Protein AF-A0A521GXK4-F1 (afdb_monomer)

Radius of gyration: 16.08 Å; Cα contacts (8 Å, |Δi|>4): 249; chains: 1; bounding box: 38×30×44 Å

Secondary structure (DSSP, 8-state):
-------HHHHHHIIIIIHHHHTTS-HHHHHHHHHHHHHHHHHHTTS--HHHHH--EEPPPPTTS-GGGGEE-HHHHHHHHHHHHHHHHHHHHHHHTT-PPSS---SSTTS--S-S-HHHHHHHHHHHHHHGGGSS-HHHHHT-----EEETTTEEE-HHHHHHHHHHHHHHHHHHHHHHHTT--

Nearest PDB structures (foldseek):
  2nsg-assembly1_A  TM=7.223E-01  e=5.973E-02  Corynebacterium glutamicum
  7wkh-assembly1_A  TM=2.775E-01  e=4.598E+00  Ctenopharyngodon idella
  2q98-assembly1_A  TM=2.205E-01  e=2.854E+00  Homo sapiens

Sequence (185 aa):
MSSSTIPTVEKWIIRWVIAPKLRRFSAAKARDIFIEEGKKILRLSADLPESALRQRVQIKRIPGLDPVSTNWSVSMTIEHLIIVANAIMPVIESLRQNKKPAGAASMAAVKPQDRYTGAQARQSFEQLVTSWPNRFDLQALDQAPGITFDHPWFGPLNAAGWYKMLATHQRLHRQQIEKIIAGLD

Foldseek 3Di:
DDQFDADPVLLVCLQPPVLVVLLVDFLVVLLVLLLVLLVLLLVLLVPDDLCQQAQFFQFDDDRVDTPVLNGGGSLQLLQLLLLLLVVLVVCLVCLLVVHHDPDADDPVSSGGDPPDGSVRSSVSSVCCSVPVSPPDDRVSSSVGDDAFGQDPRNGTDGSSSSSSVSSVSSNSSSVSNVRSSVRDD

Solvent-accessible surface area (backbone atoms only — not comparable to full-atom values): 10184 Å² total; per-residue (Å²): 130,87,83,76,63,63,56,70,71,52,36,49,45,34,38,72,53,48,46,61,52,50,73,75,54,53,46,61,56,22,41,52,46,33,42,54,36,43,54,50,44,55,57,72,57,62,84,53,52,64,67,61,23,60,42,62,20,80,42,83,81,54,92,96,50,47,69,75,64,29,59,35,19,50,23,38,52,44,39,23,52,49,46,45,52,64,61,44,51,61,48,32,54,32,17,56,72,71,37,77,68,85,85,74,69,56,75,78,82,39,55,54,78,76,83,53,55,37,69,55,26,49,54,55,42,51,51,45,50,67,51,56,70,73,73,56,64,41,67,59,35,66,67,39,49,86,53,58,50,58,39,89,49,48,39,73,28,29,30,43,48,53,55,32,47,49,20,56,49,44,47,54,52,40,55,48,41,54,48,31,60,74,60,59,132

Mean predicted aligned error: 4.45 Å

Structure (mmCIF, N/CA/C/O backbone):
data_AF-A0A521GXK4-F1
#
_entry.id   AF-A0A521GXK4-F1
#
loop_
_atom_site.group_PDB
_atom_site.id
_atom_site.type_symbol
_atom_site.label_atom_id
_atom_site.label_alt_id
_atom_site.label_comp_id
_atom_site.label_asym_id
_atom_site.label_entity_id
_atom_site.label_seq_id
_atom_site.pdbx_PDB_ins_code
_atom_site.Cartn_x
_atom_site.Cartn_y
_atom_site.Cartn_z
_atom_site.occupancy
_atom_site.B_iso_or_equiv
_atom_site.auth_seq_id
_atom_site.auth_comp_id
_atom_site.auth_asym_id
_atom_site.auth_atom_id
_atom_site.pdbx_PDB_model_num
ATOM 1 N N . MET A 1 1 ? 16.188 8.763 16.164 1.00 38.34 1 MET A N 1
ATOM 2 C CA . MET A 1 1 ? 14.907 8.347 15.545 1.00 38.34 1 MET A CA 1
ATOM 3 C C . MET A 1 1 ? 15.004 6.865 15.221 1.00 38.34 1 MET A C 1
ATOM 5 O O . MET A 1 1 ? 15.914 6.492 14.494 1.00 38.34 1 MET A O 1
ATOM 9 N N . SER A 1 2 ? 14.169 6.022 15.832 1.00 38.38 2 SER A N 1
ATOM 10 C CA . SER A 1 2 ? 14.287 4.560 15.717 1.00 38.38 2 SER A CA 1
ATOM 11 C C . SER A 1 2 ? 13.992 4.100 14.286 1.00 38.38 2 SER A C 1
ATOM 13 O O . SER A 1 2 ? 12.877 4.261 13.788 1.00 38.38 2 SER A O 1
ATOM 15 N N . SER A 1 3 ? 15.004 3.562 13.606 1.00 50.12 3 SER A N 1
ATOM 16 C CA . SER A 1 3 ? 14.908 2.961 12.276 1.00 50.12 3 SER A CA 1
ATOM 17 C C . SER A 1 3 ? 14.266 1.575 12.378 1.00 50.12 3 SER A C 1
ATOM 19 O O . SER A 1 3 ? 14.925 0.547 12.242 1.00 50.12 3 SER A O 1
ATOM 21 N N . SER A 1 4 ? 12.960 1.525 12.649 1.00 58.25 4 SER A N 1
ATOM 22 C CA . SER A 1 4 ? 12.256 0.244 12.675 1.00 58.25 4 SER A CA 1
ATOM 23 C C . SER A 1 4 ? 12.301 -0.412 11.296 1.00 58.25 4 SER A C 1
ATOM 25 O O . SER A 1 4 ? 12.122 0.226 10.257 1.00 58.25 4 SER A O 1
ATOM 27 N N . THR A 1 5 ? 12.618 -1.701 11.286 1.00 71.94 5 THR A N 1
ATOM 28 C CA . THR A 1 5 ? 12.767 -2.505 10.082 1.00 71.94 5 THR A CA 1
ATOM 29 C C . THR A 1 5 ? 12.286 -3.916 10.382 1.00 71.94 5 THR A C 1
ATOM 31 O O . THR A 1 5 ? 12.380 -4.382 11.517 1.00 71.94 5 THR A O 1
ATOM 34 N N . ILE A 1 6 ? 11.741 -4.605 9.382 1.00 77.38 6 ILE A N 1
ATOM 35 C CA . ILE A 1 6 ? 11.340 -6.004 9.552 1.00 77.38 6 ILE A CA 1
ATOM 36 C C . ILE A 1 6 ? 12.575 -6.894 9.803 1.00 77.38 6 ILE A C 1
ATOM 38 O O . ILE A 1 6 ? 13.676 -6.548 9.350 1.00 77.38 6 ILE A O 1
ATOM 42 N N . PRO A 1 7 ? 12.416 -8.047 10.481 1.00 82.12 7 PRO A N 1
ATOM 43 C CA . PRO A 1 7 ? 13.516 -8.977 10.721 1.00 82.12 7 PRO A CA 1
ATOM 44 C C . PRO A 1 7 ? 14.248 -9.378 9.436 1.00 82.12 7 PRO A C 1
ATOM 46 O O . PRO A 1 7 ? 13.641 -9.502 8.371 1.00 82.12 7 PRO A O 1
ATO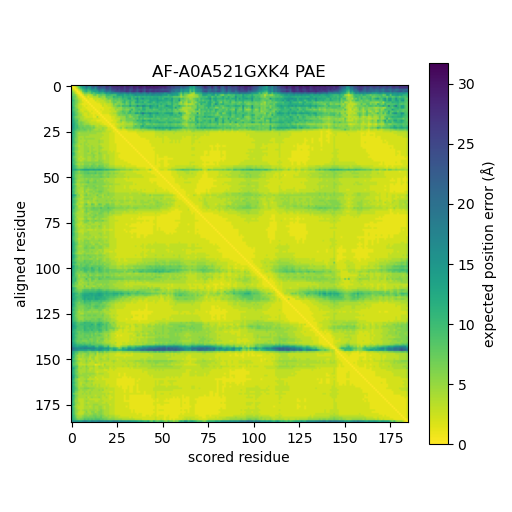M 49 N N . THR A 1 8 ? 15.553 -9.645 9.531 1.00 77.38 8 THR A N 1
ATOM 50 C CA . THR A 1 8 ? 16.398 -9.999 8.376 1.00 77.38 8 THR A CA 1
ATOM 51 C C . THR A 1 8 ? 15.849 -11.198 7.603 1.00 77.38 8 THR A C 1
ATOM 53 O O . THR A 1 8 ? 15.781 -11.146 6.379 1.00 77.38 8 THR A O 1
ATOM 56 N N . VAL A 1 9 ? 15.367 -12.233 8.297 1.00 69.06 9 VAL A N 1
ATOM 57 C CA . VAL A 1 9 ? 14.742 -13.413 7.672 1.00 69.06 9 VAL A CA 1
ATOM 58 C C . VAL A 1 9 ? 13.521 -13.027 6.829 1.00 69.06 9 VAL A C 1
ATOM 60 O O . VAL A 1 9 ? 13.336 -13.557 5.737 1.00 69.06 9 VAL A O 1
ATOM 63 N N . GLU A 1 10 ? 12.725 -12.049 7.265 1.00 79.31 10 GLU A N 1
ATOM 64 C CA . GLU A 1 10 ? 11.589 -11.565 6.475 1.00 79.31 10 GLU A CA 1
ATOM 65 C C . GLU A 1 10 ? 12.033 -10.767 5.260 1.00 79.31 10 GLU A C 1
ATOM 67 O O . GLU A 1 10 ? 11.452 -10.944 4.197 1.00 79.31 10 GLU A O 1
ATOM 72 N N . LYS A 1 11 ? 13.090 -9.951 5.363 1.00 79.69 11 LYS A N 1
ATOM 73 C CA . LYS A 1 11 ? 13.676 -9.299 4.177 1.00 79.69 11 LYS A CA 1
ATOM 74 C C . LYS A 1 11 ? 14.140 -10.333 3.161 1.00 79.69 11 LYS A C 1
ATOM 76 O O . LYS A 1 11 ? 13.900 -10.164 1.971 1.00 79.69 11 LYS A O 1
ATOM 81 N N . TRP A 1 12 ? 14.758 -11.418 3.626 1.00 79.25 12 TRP A N 1
ATOM 82 C CA . TRP A 1 12 ? 15.143 -12.538 2.772 1.00 79.25 12 TRP A CA 1
ATOM 83 C C . TRP A 1 12 ? 13.923 -13.183 2.106 1.00 79.25 12 TRP A C 1
ATOM 85 O O . TRP A 1 12 ? 13.896 -13.304 0.884 1.00 79.25 12 TRP A O 1
ATOM 95 N N . ILE A 1 13 ? 12.875 -13.521 2.861 1.00 69.62 13 ILE A N 1
ATOM 96 C CA . ILE A 1 13 ? 11.640 -14.091 2.298 1.00 69.62 13 ILE A CA 1
ATOM 97 C C . ILE A 1 13 ? 10.993 -13.123 1.300 1.00 69.62 13 ILE A C 1
ATOM 99 O O . ILE A 1 13 ? 10.605 -13.525 0.203 1.00 69.62 13 ILE A O 1
ATOM 103 N N . ILE A 1 14 ? 10.892 -11.837 1.631 1.00 81.94 14 ILE A N 1
ATOM 104 C CA . ILE A 1 14 ? 10.320 -10.834 0.735 1.00 81.94 14 ILE A CA 1
ATOM 105 C C . ILE A 1 14 ? 11.136 -10.760 -0.553 1.00 81.94 14 ILE A C 1
ATOM 107 O O . ILE A 1 14 ? 10.567 -10.880 -1.634 1.00 81.94 14 ILE A O 1
ATOM 111 N N . ARG A 1 15 ? 12.459 -10.634 -0.459 1.00 85.50 15 ARG A N 1
ATOM 112 C CA . ARG A 1 15 ? 13.345 -10.480 -1.616 1.00 85.50 15 ARG A CA 1
ATOM 113 C C . ARG A 1 15 ? 13.393 -11.718 -2.509 1.00 85.50 15 ARG A C 1
ATOM 115 O O . ARG A 1 15 ? 13.441 -11.578 -3.726 1.00 85.50 15 ARG A O 1
ATOM 122 N N . TRP A 1 16 ? 13.368 -12.915 -1.931 1.00 70.50 16 TRP A N 1
ATOM 123 C CA . TRP A 1 16 ? 13.637 -14.155 -2.671 1.00 70.50 16 TRP A CA 1
ATOM 124 C C . TRP A 1 16 ? 12.411 -15.036 -2.895 1.00 70.50 16 TRP A C 1
ATOM 126 O O . TRP A 1 16 ? 12.451 -15.935 -3.729 1.00 70.50 16 TRP A O 1
ATOM 136 N N . VAL A 1 17 ? 11.298 -14.767 -2.210 1.00 74.31 17 VAL A N 1
ATOM 137 C CA . VAL A 1 17 ? 10.047 -15.522 -2.368 1.00 74.31 17 VAL A CA 1
ATOM 138 C C . VAL A 1 17 ? 8.911 -14.625 -2.847 1.00 74.31 17 VAL A C 1
ATOM 140 O O . VAL A 1 17 ? 8.208 -15.003 -3.782 1.00 74.31 17 VAL A O 1
ATOM 143 N N . ILE A 1 18 ? 8.712 -13.443 -2.255 1.00 78.81 18 ILE A N 1
ATOM 144 C CA . ILE A 1 18 ? 7.580 -12.567 -2.612 1.00 78.81 18 ILE A CA 1
ATOM 145 C C . ILE A 1 18 ? 7.885 -11.729 -3.859 1.00 78.81 18 ILE A C 1
ATOM 147 O O . ILE A 1 18 ? 7.084 -11.720 -4.791 1.00 78.81 18 ILE A O 1
ATOM 151 N N . ALA A 1 19 ? 9.048 -11.082 -3.934 1.00 80.19 19 ALA A N 1
ATOM 152 C CA . ALA A 1 19 ? 9.427 -10.249 -5.073 1.00 80.19 19 ALA A CA 1
ATOM 153 C C . ALA A 1 19 ? 9.453 -11.040 -6.398 1.00 80.19 19 ALA A C 1
ATOM 155 O O . ALA A 1 19 ? 8.886 -10.557 -7.380 1.00 80.19 19 ALA A O 1
ATOM 156 N N . PRO A 1 20 ? 9.964 -12.289 -6.460 1.00 81.00 20 PRO A N 1
ATOM 157 C CA . PRO A 1 20 ? 9.860 -13.095 -7.676 1.00 81.00 20 PRO A CA 1
ATOM 158 C C . PRO A 1 20 ? 8.417 -13.473 -8.024 1.00 81.00 20 PRO A C 1
ATOM 160 O O . PRO A 1 20 ? 8.079 -13.572 -9.202 1.00 81.00 20 PRO A O 1
ATOM 163 N N . LYS A 1 21 ? 7.532 -13.639 -7.029 1.00 82.12 21 LYS A N 1
ATOM 164 C CA . LYS A 1 21 ? 6.101 -13.892 -7.270 1.00 82.12 21 LYS A CA 1
ATOM 165 C C . LYS A 1 21 ? 5.389 -12.695 -7.896 1.00 82.12 21 LYS A C 1
ATOM 167 O O . LYS A 1 21 ? 4.430 -12.920 -8.627 1.00 82.12 21 LYS A O 1
ATOM 172 N N . LEU A 1 22 ? 5.873 -11.462 -7.703 1.00 84.25 22 LEU A N 1
ATOM 173 C CA . LEU A 1 22 ? 5.341 -10.295 -8.421 1.00 84.25 22 LEU A CA 1
ATOM 174 C C . LEU A 1 22 ? 5.476 -10.449 -9.942 1.00 84.25 22 LEU A C 1
ATOM 176 O O . LEU A 1 22 ? 4.658 -9.924 -10.684 1.00 84.25 22 LEU A O 1
ATOM 180 N N . ARG A 1 23 ? 6.456 -11.219 -10.433 1.00 81.12 23 ARG A N 1
ATOM 181 C CA . ARG A 1 23 ? 6.614 -11.494 -11.872 1.00 81.12 23 ARG A CA 1
ATOM 182 C C . ARG A 1 23 ? 5.573 -12.471 -12.425 1.00 81.12 23 ARG A C 1
ATOM 184 O O . ARG A 1 23 ? 5.472 -12.611 -13.635 1.00 81.12 23 ARG A O 1
ATOM 191 N N . ARG A 1 24 ? 4.813 -13.155 -11.562 1.00 83.69 24 ARG A N 1
ATOM 192 C CA . ARG A 1 24 ? 3.853 -14.199 -11.962 1.00 83.69 24 ARG A CA 1
ATOM 193 C C . ARG A 1 24 ? 2.483 -13.657 -12.363 1.00 83.69 24 ARG A C 1
ATOM 195 O O . ARG A 1 24 ? 1.633 -14.441 -12.765 1.00 83.69 24 ARG A O 1
ATOM 202 N N . PHE A 1 25 ? 2.245 -12.353 -12.233 1.00 90.00 25 PHE A N 1
ATOM 203 C CA . PHE A 1 25 ? 0.996 -11.729 -12.664 1.00 90.00 25 PHE A CA 1
ATOM 204 C C . PHE A 1 25 ? 1.248 -10.410 -13.398 1.00 90.00 25 PHE A C 1
ATOM 206 O O . PHE A 1 25 ? 2.292 -9.772 -13.230 1.00 90.00 25 PHE A O 1
ATOM 213 N N . SER A 1 26 ? 0.299 -10.030 -14.254 1.00 94.38 26 SER A N 1
ATOM 214 C CA . SER A 1 26 ? 0.365 -8.823 -15.084 1.00 94.38 26 SER A CA 1
ATOM 215 C C . SER A 1 26 ? 0.075 -7.555 -14.283 1.00 94.38 26 SER A C 1
ATOM 217 O O . SER A 1 26 ? -0.520 -7.599 -13.201 1.00 94.38 26 SER A O 1
ATOM 219 N N . ALA A 1 27 ? 0.458 -6.402 -14.828 1.00 94.56 27 ALA A N 1
ATOM 220 C CA . ALA A 1 27 ? 0.047 -5.103 -14.305 1.00 94.56 27 ALA A CA 1
ATOM 221 C C . ALA A 1 27 ? -1.487 -4.961 -14.292 1.00 94.56 27 ALA A C 1
ATOM 223 O O . ALA A 1 27 ? -2.041 -4.435 -13.331 1.00 94.56 27 ALA A O 1
ATOM 224 N N . ALA A 1 28 ? -2.190 -5.526 -15.281 1.00 95.62 28 ALA A N 1
ATOM 225 C CA . ALA A 1 28 ? -3.654 -5.607 -15.278 1.00 95.62 28 ALA A CA 1
ATOM 226 C C . ALA A 1 28 ? -4.196 -6.332 -14.040 1.00 95.62 28 ALA A C 1
ATOM 228 O O . ALA A 1 28 ? -5.031 -5.786 -13.323 1.00 95.62 28 ALA A O 1
ATOM 229 N N . LYS A 1 29 ? -3.649 -7.508 -13.705 1.00 95.50 29 LYS A N 1
ATOM 230 C CA . LYS A 1 29 ? -4.074 -8.223 -12.497 1.00 95.50 29 LYS A CA 1
ATOM 231 C C . LYS A 1 29 ? -3.738 -7.453 -11.218 1.00 95.50 29 LYS A C 1
ATOM 233 O O . LYS A 1 29 ? -4.508 -7.488 -10.262 1.00 95.50 29 LYS A O 1
ATOM 238 N N . ALA A 1 30 ? -2.600 -6.758 -11.189 1.00 95.25 30 ALA A N 1
ATOM 239 C CA . ALA A 1 30 ? -2.225 -5.905 -10.065 1.00 95.25 30 ALA A CA 1
ATOM 240 C C . ALA A 1 30 ? -3.215 -4.753 -9.862 1.00 95.25 30 ALA A C 1
ATOM 242 O O . ALA A 1 30 ? -3.608 -4.484 -8.730 1.00 95.25 30 ALA A O 1
ATOM 243 N N . ARG A 1 31 ? -3.660 -4.119 -10.953 1.00 96.19 31 ARG A N 1
ATOM 244 C CA . ARG A 1 31 ? -4.695 -3.084 -10.926 1.00 96.19 31 ARG A CA 1
ATOM 245 C C . ARG A 1 31 ? -5.980 -3.611 -10.294 1.00 96.19 31 ARG A C 1
ATOM 247 O O . ARG A 1 31 ? -6.518 -2.969 -9.397 1.00 96.19 31 ARG A O 1
ATOM 254 N N . ASP A 1 32 ? -6.441 -4.780 -10.729 1.00 96.50 32 ASP A N 1
ATOM 255 C CA . ASP A 1 32 ? -7.683 -5.366 -10.223 1.00 96.50 32 ASP A CA 1
ATOM 256 C C . ASP A 1 32 ? -7.575 -5.666 -8.721 1.00 96.50 32 ASP A C 1
ATOM 258 O O . ASP A 1 32 ? -8.461 -5.297 -7.954 1.00 96.50 32 ASP A O 1
ATOM 262 N N . ILE A 1 33 ? -6.443 -6.233 -8.277 1.00 95.69 33 ILE A N 1
ATOM 263 C CA . ILE A 1 33 ? -6.159 -6.451 -6.848 1.00 95.69 33 ILE A CA 1
ATOM 264 C C . ILE A 1 33 ? -6.177 -5.122 -6.085 1.00 95.69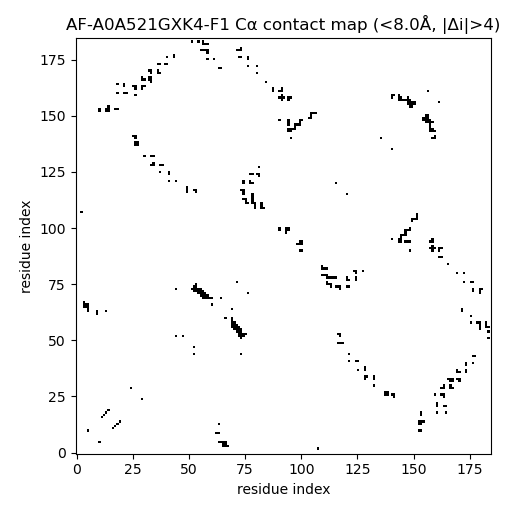 33 ILE A C 1
ATOM 266 O O . ILE A 1 33 ? -6.813 -5.028 -5.040 1.00 95.69 33 ILE A O 1
ATOM 270 N N . PHE A 1 34 ? -5.501 -4.089 -6.591 1.00 96.38 34 PHE A N 1
ATOM 271 C CA . PHE A 1 34 ? -5.457 -2.779 -5.941 1.00 96.38 34 PHE A CA 1
ATOM 272 C C . PHE A 1 34 ? -6.864 -2.188 -5.764 1.00 96.38 34 PHE A C 1
ATOM 274 O O . PHE A 1 34 ? -7.216 -1.756 -4.667 1.00 96.38 34 PHE A O 1
ATOM 281 N N . ILE A 1 35 ? -7.695 -2.234 -6.813 1.00 97.31 35 ILE A N 1
ATOM 282 C CA . ILE A 1 35 ? -9.083 -1.752 -6.773 1.00 97.31 35 ILE A CA 1
ATOM 283 C C . ILE A 1 35 ? -9.920 -2.564 -5.783 1.00 97.31 35 ILE A C 1
ATOM 285 O O . ILE A 1 35 ? -10.642 -1.987 -4.970 1.00 97.31 35 ILE A O 1
ATOM 289 N N . GLU A 1 36 ? -9.869 -3.894 -5.855 1.00 98.00 36 GLU A N 1
ATOM 290 C CA . GLU A 1 36 ? -10.664 -4.772 -4.994 1.00 98.00 36 GLU A CA 1
ATOM 291 C C . GLU A 1 36 ? -10.321 -4.578 -3.517 1.00 98.00 36 GLU A C 1
ATOM 293 O O . GLU A 1 36 ? -11.214 -4.426 -2.681 1.00 98.00 36 GLU A O 1
ATOM 298 N N . GLU A 1 37 ? -9.032 -4.549 -3.186 1.00 98.38 37 GLU A N 1
ATOM 299 C CA . GLU A 1 37 ? -8.565 -4.351 -1.816 1.00 98.38 37 GLU A CA 1
ATOM 300 C C . GLU A 1 37 ? -8.862 -2.926 -1.329 1.00 98.38 37 GLU A C 1
ATOM 302 O O . GLU A 1 37 ? -9.292 -2.751 -0.189 1.00 98.38 37 GLU A O 1
ATOM 307 N N . GLY A 1 38 ? -8.746 -1.919 -2.202 1.00 98.12 38 GLY A N 1
ATOM 308 C CA . GLY A 1 38 ? -9.159 -0.546 -1.914 1.00 98.12 38 GLY A CA 1
ATOM 309 C C . GLY A 1 38 ? -10.652 -0.429 -1.597 1.00 98.12 38 GLY A C 1
ATOM 310 O O . GLY A 1 38 ? -11.024 0.156 -0.582 1.00 98.12 38 GLY A O 1
ATOM 311 N N . LYS A 1 39 ? -11.520 -1.067 -2.393 1.00 98.12 39 LYS A N 1
ATOM 312 C CA . LYS A 1 39 ? -12.969 -1.123 -2.126 1.00 98.12 39 LYS A CA 1
ATOM 313 C C . LYS A 1 39 ? -13.286 -1.808 -0.798 1.00 98.12 39 LYS A C 1
ATOM 315 O O . LYS A 1 39 ? -14.175 -1.353 -0.084 1.00 98.12 39 LYS A O 1
ATOM 320 N N . LYS A 1 40 ? -12.573 -2.883 -0.443 1.00 98.56 40 LYS A N 1
ATOM 321 C CA . LYS A 1 40 ? -12.735 -3.545 0.865 1.00 98.56 40 LYS A CA 1
ATOM 322 C C . LYS A 1 40 ? -12.357 -2.608 2.011 1.00 98.56 40 LYS A C 1
ATOM 324 O O . LYS A 1 40 ? -13.110 -2.517 2.969 1.00 98.56 40 LYS A O 1
ATOM 329 N N . ILE A 1 41 ? -11.249 -1.877 1.890 1.00 98.38 41 ILE A N 1
ATOM 330 C CA . ILE A 1 41 ? -10.824 -0.894 2.897 1.00 98.38 41 ILE A CA 1
ATOM 331 C C . ILE A 1 41 ? -11.867 0.216 3.064 1.00 98.38 41 ILE A C 1
ATOM 333 O O . ILE A 1 41 ? -12.231 0.525 4.192 1.00 98.38 41 ILE A O 1
ATOM 337 N N . LEU A 1 42 ? -12.388 0.765 1.961 1.00 98.00 42 LEU A N 1
ATOM 338 C CA . LEU A 1 42 ? -13.430 1.799 2.001 1.00 98.00 42 LEU A CA 1
ATOM 339 C C . LEU A 1 42 ? -14.720 1.315 2.672 1.00 98.00 42 LEU A C 1
ATOM 341 O O . LEU A 1 42 ? -15.376 2.102 3.344 1.00 98.00 42 LEU A O 1
ATOM 345 N N . ARG A 1 43 ? -15.085 0.039 2.494 1.00 97.69 43 ARG A N 1
ATOM 346 C CA . ARG A 1 43 ? -16.233 -0.575 3.182 1.00 97.69 43 ARG A CA 1
ATOM 347 C C . ARG A 1 43 ? -15.961 -0.776 4.669 1.0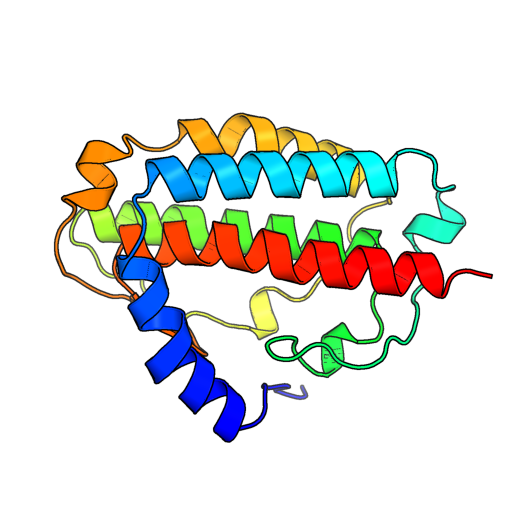0 97.69 43 ARG A C 1
ATOM 349 O O . ARG A 1 43 ? -16.808 -0.443 5.481 1.00 97.69 43 ARG A O 1
ATOM 356 N N . LEU A 1 44 ? -14.780 -1.282 5.025 1.00 97.06 44 LEU A N 1
ATOM 357 C CA . LEU A 1 44 ? -14.387 -1.506 6.420 1.00 97.06 44 LEU A CA 1
ATOM 358 C C . LEU A 1 44 ? -14.373 -0.211 7.242 1.00 97.06 44 LEU A C 1
ATOM 360 O O . LEU A 1 44 ? -14.681 -0.240 8.426 1.00 97.06 44 LEU A O 1
ATOM 364 N N . SER A 1 45 ? -14.025 0.919 6.626 1.00 95.75 45 SER A N 1
ATOM 365 C CA . SER A 1 45 ? -14.030 2.227 7.285 1.00 95.75 45 SER A CA 1
ATOM 366 C C . SER A 1 45 ? -15.350 2.986 7.145 1.00 95.75 45 SER A C 1
ATOM 368 O O . SER A 1 45 ? -15.430 4.127 7.599 1.00 95.75 45 SER A O 1
ATOM 370 N N . ALA A 1 46 ? -16.367 2.402 6.500 1.00 94.19 46 ALA A N 1
ATOM 371 C CA . ALA A 1 46 ? -17.535 3.162 6.086 1.00 94.19 46 ALA A CA 1
ATOM 372 C C . ALA A 1 46 ? -18.407 3.630 7.252 1.00 94.19 46 ALA A C 1
ATOM 374 O O . ALA A 1 46 ? -18.821 4.790 7.271 1.00 94.19 46 ALA A O 1
ATOM 375 N N . ASP A 1 47 ? -18.626 2.715 8.192 1.00 89.38 47 ASP A N 1
ATOM 376 C CA . ASP A 1 47 ? -19.621 2.831 9.259 1.00 89.38 47 ASP A CA 1
ATOM 377 C C . ASP A 1 47 ? -18.979 3.050 10.637 1.00 89.38 47 ASP A C 1
ATOM 379 O O . ASP A 1 47 ? -19.660 3.077 11.660 1.00 89.38 47 ASP A O 1
ATOM 383 N N . LEU A 1 48 ? -17.652 3.203 10.682 1.00 94.62 48 LEU A N 1
ATOM 384 C CA . LEU A 1 48 ? -16.938 3.458 11.926 1.00 94.62 48 LEU A CA 1
ATOM 385 C C . LEU A 1 48 ? -17.102 4.928 12.340 1.00 94.62 48 LEU A C 1
ATOM 387 O O . LEU A 1 48 ? -16.874 5.818 11.514 1.00 94.62 48 LEU A O 1
ATOM 391 N N . PRO A 1 49 ? -17.428 5.213 13.616 1.00 95.00 49 PRO A N 1
ATOM 392 C CA . PRO A 1 49 ? -17.417 6.581 14.112 1.00 95.00 49 PRO A CA 1
ATOM 393 C C . PRO A 1 49 ? -15.995 7.154 14.074 1.00 95.00 49 PRO A C 1
ATOM 395 O O . PRO A 1 49 ? -15.001 6.428 14.142 1.00 95.00 49 PRO A O 1
ATOM 398 N N . GLU A 1 50 ? -15.886 8.481 14.018 1.00 94.12 50 GLU A N 1
ATOM 399 C CA . GLU A 1 50 ? -14.593 9.176 13.949 1.00 94.12 50 GLU A CA 1
ATOM 400 C C . GLU A 1 50 ? -13.656 8.800 15.113 1.00 94.12 50 GLU A C 1
ATOM 402 O O . GLU A 1 50 ? -12.445 8.679 14.921 1.00 94.12 50 GLU A O 1
ATOM 407 N N . SER A 1 51 ? -14.208 8.556 16.307 1.00 94.12 51 SER A N 1
ATOM 408 C CA . SER A 1 51 ? -13.452 8.061 17.463 1.00 94.12 51 SER A CA 1
ATOM 409 C C . SER A 1 51 ? -12.795 6.706 17.182 1.00 94.12 51 SER A C 1
ATOM 411 O O . SER A 1 51 ? -11.592 6.565 17.386 1.00 94.12 51 SER A O 1
ATOM 413 N N . ALA A 1 52 ? -13.546 5.748 16.636 1.00 95.94 52 ALA A N 1
ATOM 414 C CA . ALA A 1 52 ? -13.052 4.421 16.275 1.00 95.94 52 ALA A CA 1
ATOM 415 C C . ALA A 1 52 ? -12.034 4.470 15.126 1.00 95.94 52 ALA A C 1
ATOM 417 O O . ALA A 1 52 ? -11.013 3.785 15.165 1.00 95.94 52 ALA A O 1
ATOM 418 N N . LEU A 1 53 ? -12.256 5.324 14.119 1.00 95.56 53 LEU A N 1
ATOM 419 C CA . LEU A 1 53 ? -11.313 5.504 13.008 1.00 95.56 53 LEU A CA 1
ATOM 420 C C . LEU A 1 53 ? -9.935 5.977 13.490 1.00 95.56 53 LEU A C 1
ATOM 422 O O . LEU A 1 53 ? -8.909 5.591 12.921 1.00 95.56 53 LEU A O 1
ATOM 426 N N . ARG A 1 54 ? -9.908 6.792 14.549 1.00 94.56 54 ARG A N 1
ATOM 427 C CA . ARG A 1 54 ? -8.690 7.382 15.120 1.00 94.56 54 ARG A CA 1
ATOM 428 C C . ARG A 1 54 ? -8.116 6.610 16.304 1.00 94.56 54 ARG A C 1
ATOM 430 O O . ARG A 1 54 ? -6.962 6.854 16.660 1.00 94.56 54 ARG A O 1
ATOM 437 N N . GLN A 1 55 ? -8.863 5.676 16.883 1.00 95.19 55 GLN A N 1
ATOM 438 C CA . GLN A 1 55 ? -8.390 4.837 17.975 1.00 95.19 55 GLN A CA 1
ATOM 439 C C . GLN A 1 55 ? -7.230 3.960 17.501 1.00 95.19 55 GLN A C 1
ATOM 441 O O . GLN A 1 55 ? -7.343 3.195 16.542 1.00 95.19 55 GLN A O 1
ATOM 446 N N . ARG A 1 56 ? -6.077 4.098 18.162 1.00 96.06 56 ARG A N 1
ATOM 447 C CA . ARG A 1 56 ? -4.931 3.216 17.932 1.00 96.06 56 ARG A CA 1
ATOM 448 C C . ARG A 1 56 ? -5.171 1.904 18.660 1.00 96.06 56 ARG A C 1
ATOM 450 O O . ARG A 1 56 ? -5.520 1.911 19.837 1.00 96.06 56 ARG A O 1
ATOM 457 N N . VAL A 1 57 ? -4.947 0.801 17.958 1.00 97.19 57 VAL A N 1
ATOM 458 C CA . VAL A 1 57 ? -5.109 -0.547 18.501 1.00 97.19 57 VAL A CA 1
ATOM 459 C C . VAL A 1 57 ? -3.794 -1.290 18.339 1.00 97.19 57 VAL A C 1
ATOM 461 O O . VAL A 1 57 ? -3.235 -1.361 17.241 1.00 97.19 57 VAL A O 1
ATOM 464 N N . GLN A 1 58 ? -3.304 -1.870 19.434 1.00 97.25 58 GLN A N 1
ATOM 465 C CA . GLN A 1 58 ? -2.145 -2.749 19.393 1.00 97.25 58 GLN A CA 1
ATOM 466 C C . GLN A 1 58 ? -2.557 -4.115 18.837 1.00 97.25 58 GLN A C 1
ATOM 468 O O . GLN A 1 58 ? -3.214 -4.906 19.509 1.00 97.25 58 GLN A O 1
ATOM 473 N N . ILE A 1 59 ? -2.114 -4.430 17.623 1.00 96.50 59 ILE A N 1
ATOM 474 C CA . ILE A 1 59 ? -2.378 -5.724 16.990 1.00 96.50 59 ILE A CA 1
ATOM 475 C C . ILE A 1 59 ? -1.199 -6.685 17.157 1.00 96.50 59 ILE A C 1
ATOM 477 O O . ILE A 1 59 ? -0.036 -6.283 17.281 1.00 96.50 59 ILE A O 1
ATOM 481 N N . LYS A 1 60 ? -1.474 -7.990 17.056 1.00 94.50 60 LYS A N 1
ATOM 482 C CA . LYS A 1 60 ? -0.420 -8.986 16.815 1.00 94.50 60 LYS A CA 1
ATOM 483 C C . LYS A 1 60 ? 0.210 -8.737 15.441 1.00 94.50 60 LYS A C 1
ATOM 485 O O . LYS A 1 60 ? -0.506 -8.588 14.448 1.00 94.50 60 LYS A O 1
ATOM 490 N N . ARG A 1 61 ? 1.547 -8.733 15.373 1.00 90.81 61 ARG A N 1
ATOM 491 C CA . ARG A 1 61 ? 2.285 -8.429 14.138 1.00 90.81 61 ARG A CA 1
ATOM 492 C C . ARG A 1 61 ? 1.926 -9.391 13.001 1.00 90.81 61 ARG A C 1
ATOM 494 O O . ARG A 1 61 ? 1.947 -10.609 13.174 1.00 90.81 61 ARG A O 1
ATOM 501 N N . ILE A 1 62 ? 1.651 -8.820 11.830 1.00 90.12 62 ILE A N 1
ATOM 502 C CA . ILE A 1 62 ? 1.506 -9.541 10.562 1.00 90.12 62 ILE A CA 1
ATOM 503 C C . ILE A 1 62 ? 2.896 -9.627 9.900 1.00 90.12 62 ILE A C 1
ATOM 505 O O . ILE A 1 62 ? 3.601 -8.616 9.875 1.00 90.12 62 ILE A O 1
ATOM 509 N N . PRO A 1 63 ? 3.335 -10.783 9.370 1.00 87.31 63 PRO A N 1
ATOM 510 C CA . PRO A 1 63 ? 4.585 -10.863 8.611 1.00 87.31 63 PRO A CA 1
ATOM 511 C C . PRO A 1 63 ? 4.619 -9.859 7.451 1.00 87.31 63 PRO A C 1
ATOM 513 O O . PRO A 1 63 ? 3.624 -9.689 6.748 1.00 87.31 63 PRO A O 1
ATOM 516 N N . GLY A 1 64 ? 5.759 -9.193 7.246 1.00 84.56 64 GLY A N 1
ATOM 517 C CA . GLY A 1 64 ? 5.883 -8.121 6.250 1.00 84.56 64 GLY A CA 1
ATOM 518 C C . GLY A 1 64 ? 5.345 -6.757 6.699 1.00 84.56 64 GLY A C 1
ATOM 519 O O . GLY A 1 64 ? 5.430 -5.801 5.935 1.00 84.56 64 GLY A O 1
ATOM 520 N N . LEU A 1 65 ? 4.845 -6.647 7.935 1.00 87.38 65 LEU A N 1
ATOM 521 C CA . LEU A 1 65 ? 4.484 -5.383 8.569 1.00 87.38 65 LEU A CA 1
ATOM 522 C C . LEU A 1 65 ? 5.629 -4.890 9.470 1.00 87.38 65 LEU A C 1
ATOM 524 O O . LEU A 1 65 ? 6.224 -5.663 10.234 1.00 87.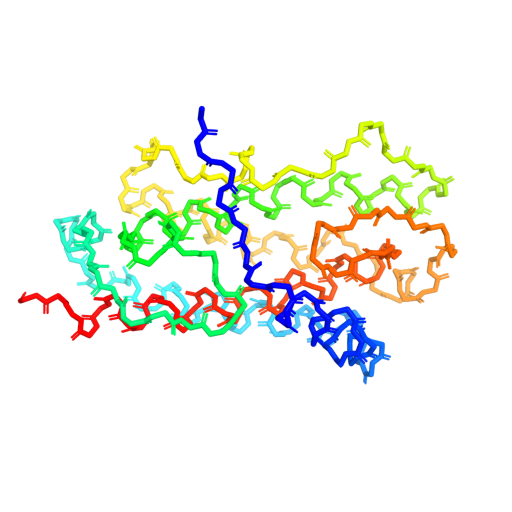38 65 LEU A O 1
ATOM 528 N N . ASP A 1 66 ? 5.923 -3.591 9.398 1.00 86.75 66 ASP A N 1
ATOM 529 C CA . ASP A 1 66 ? 6.916 -2.946 10.257 1.00 86.75 66 ASP A CA 1
ATOM 530 C C . ASP A 1 66 ? 6.454 -3.004 11.731 1.00 86.75 66 ASP A C 1
ATOM 532 O O . ASP A 1 66 ? 5.290 -2.699 12.012 1.00 86.75 66 ASP A O 1
ATOM 536 N N . PRO A 1 67 ? 7.322 -3.358 12.695 1.00 87.06 67 PRO A N 1
ATOM 537 C CA . PRO A 1 67 ? 6.947 -3.408 14.109 1.00 87.06 67 PRO A CA 1
ATOM 538 C C . PRO A 1 67 ? 6.272 -2.135 14.648 1.00 87.06 67 PRO A C 1
ATOM 540 O O . PRO A 1 67 ? 5.299 -2.231 15.395 1.00 87.06 67 PRO A O 1
ATOM 543 N N . VAL A 1 68 ? 6.707 -0.947 14.213 1.00 87.69 68 VAL A N 1
ATOM 544 C CA . VAL A 1 68 ? 6.128 0.339 14.649 1.00 87.69 68 VAL A CA 1
ATOM 545 C C . VAL A 1 68 ? 4.704 0.525 14.126 1.00 87.69 68 VAL A C 1
ATOM 547 O O . VAL A 1 68 ? 3.919 1.255 14.721 1.00 87.69 68 VAL A O 1
ATOM 550 N N . SER A 1 69 ? 4.341 -0.157 13.037 1.00 90.44 69 SER A N 1
ATOM 551 C CA . SER A 1 69 ? 2.976 -0.113 12.507 1.00 90.44 69 SER A CA 1
ATOM 552 C C . SER A 1 69 ? 1.985 -1.014 13.240 1.00 90.44 69 SER A C 1
ATOM 554 O O . SER A 1 69 ? 0.802 -0.989 12.934 1.00 90.44 69 SER A O 1
ATOM 556 N N . THR A 1 70 ? 2.415 -1.777 14.248 1.00 94.62 70 THR A N 1
ATOM 557 C CA . THR A 1 70 ? 1.493 -2.630 15.017 1.00 94.62 70 THR A CA 1
ATOM 558 C C . THR A 1 70 ? 0.584 -1.870 15.987 1.00 94.62 70 THR A C 1
ATOM 560 O O . THR A 1 70 ? -0.371 -2.467 16.465 1.00 94.62 70 THR A O 1
ATOM 563 N N . ASN A 1 71 ? 0.837 -0.581 16.242 1.00 96.00 71 ASN A N 1
ATOM 564 C CA . ASN A 1 71 ? -0.003 0.284 17.078 1.00 96.00 71 ASN A CA 1
ATOM 565 C C . ASN A 1 71 ? -0.509 1.504 16.290 1.00 96.00 71 ASN A C 1
ATOM 567 O O . ASN A 1 71 ? -0.183 2.653 16.597 1.00 96.00 71 ASN A O 1
ATOM 571 N N . TRP A 1 72 ? -1.235 1.244 15.206 1.00 96.12 72 TRP A N 1
ATOM 572 C CA . TRP A 1 72 ? -1.841 2.270 14.356 1.00 96.12 72 TRP A CA 1
ATOM 573 C C . TRP A 1 72 ? -3.362 2.236 14.478 1.00 96.12 72 TRP A C 1
ATOM 575 O O . TRP A 1 72 ? -3.943 1.234 14.888 1.00 96.12 72 TRP A O 1
ATOM 585 N N . SER A 1 73 ? -4.000 3.345 14.112 1.00 96.12 73 SER A N 1
ATOM 586 C CA . SER A 1 73 ? -5.444 3.412 13.893 1.00 96.12 73 SER A CA 1
ATOM 587 C C . SER A 1 73 ? -5.807 3.064 12.445 1.00 96.12 73 SER A C 1
ATOM 589 O O . SER A 1 73 ? -4.931 2.922 11.576 1.00 96.12 73 SER A O 1
ATOM 591 N N . VAL A 1 74 ? -7.107 2.951 12.159 1.00 96.88 74 VAL A N 1
ATOM 592 C CA . VAL A 1 74 ? -7.601 2.791 10.782 1.00 96.88 74 VAL A CA 1
ATOM 593 C C . VAL A 1 74 ? -7.187 4.000 9.937 1.00 96.88 74 VAL A C 1
ATOM 595 O O . VAL A 1 74 ? -6.612 3.818 8.863 1.00 96.88 74 VAL A O 1
ATOM 598 N N . SER A 1 75 ? -7.372 5.222 10.448 1.00 96.25 75 SER A N 1
ATOM 599 C CA . SER A 1 75 ? -6.988 6.462 9.758 1.00 96.25 75 SER A CA 1
ATOM 600 C C . SER A 1 75 ? -5.492 6.537 9.468 1.00 96.25 75 SER A C 1
ATOM 602 O O . SER A 1 75 ? -5.112 6.846 8.342 1.00 96.25 75 SER A O 1
ATOM 604 N N . MET A 1 76 ? -4.637 6.180 10.431 1.00 96.56 76 MET A N 1
ATOM 605 C CA . MET A 1 76 ? -3.183 6.134 10.223 1.00 96.56 76 MET A CA 1
ATOM 606 C C . MET A 1 76 ? -2.794 5.120 9.144 1.00 96.56 76 MET A C 1
ATOM 608 O O . MET A 1 76 ? -1.898 5.365 8.338 1.00 96.56 76 MET A O 1
ATOM 612 N N . THR A 1 77 ? -3.469 3.970 9.108 1.00 97.19 77 THR A N 1
ATOM 613 C CA . THR A 1 77 ? -3.194 2.935 8.105 1.00 97.19 77 THR A CA 1
ATOM 614 C C . THR A 1 77 ? -3.621 3.387 6.704 1.00 97.19 77 THR A C 1
ATOM 616 O O . THR A 1 77 ? -2.896 3.159 5.736 1.00 97.19 77 THR A O 1
ATOM 619 N N . ILE A 1 78 ? -4.756 4.083 6.587 1.00 97.62 78 ILE A N 1
ATOM 620 C CA . ILE A 1 78 ? -5.218 4.686 5.327 1.00 97.62 78 ILE A CA 1
ATOM 621 C C . ILE A 1 78 ? -4.292 5.832 4.888 1.00 97.62 78 ILE A C 1
ATOM 623 O O . ILE A 1 78 ? -3.899 5.888 3.723 1.00 97.62 78 ILE A O 1
ATOM 627 N N . GLU A 1 79 ? -3.881 6.711 5.804 1.00 96.62 79 GL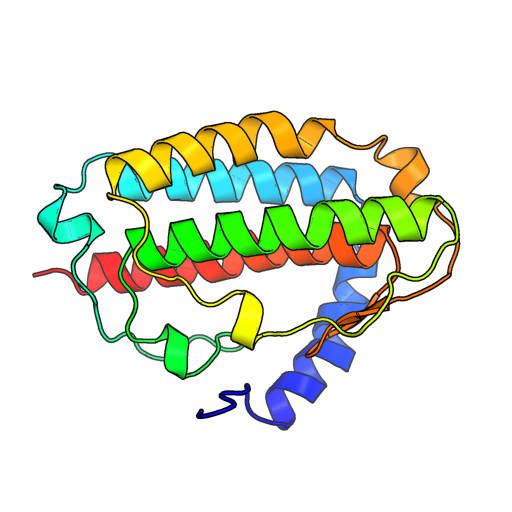U A N 1
ATOM 628 C CA . GLU A 1 79 ? -2.907 7.774 5.529 1.00 96.62 79 GLU A CA 1
ATOM 629 C C . GLU A 1 79 ? -1.592 7.189 4.996 1.00 96.62 79 GLU A C 1
ATOM 631 O O . GLU A 1 79 ? -1.070 7.656 3.983 1.00 96.62 79 GLU A O 1
ATOM 636 N N . HIS A 1 80 ? -1.084 6.123 5.620 1.00 96.44 80 HIS A N 1
ATOM 637 C CA . HIS A 1 80 ? 0.108 5.421 5.149 1.00 96.44 80 HIS A CA 1
ATOM 638 C C . HIS A 1 80 ? -0.043 4.926 3.703 1.00 96.44 80 HIS A C 1
ATOM 640 O O . HIS A 1 80 ? 0.856 5.130 2.885 1.00 96.44 80 HIS A O 1
ATOM 646 N N . LEU A 1 81 ? -1.183 4.315 3.369 1.00 96.88 81 LEU A N 1
ATOM 647 C CA . LEU A 1 81 ? -1.479 3.852 2.011 1.00 96.88 81 LEU A CA 1
ATOM 648 C C . LEU A 1 81 ? -1.458 4.998 0.992 1.00 96.88 81 LEU A C 1
ATOM 650 O O . LEU A 1 81 ? -0.867 4.854 -0.080 1.00 96.88 81 LEU A O 1
ATOM 654 N N . ILE A 1 82 ? -2.035 6.150 1.347 1.00 96.31 82 ILE A N 1
ATOM 655 C CA . ILE A 1 82 ? -2.022 7.353 0.507 1.00 96.31 82 ILE A CA 1
ATOM 656 C C . ILE A 1 82 ? -0.590 7.851 0.289 1.00 96.31 82 ILE A C 1
ATOM 658 O O . ILE A 1 82 ? -0.183 8.080 -0.852 1.00 96.31 82 ILE A O 1
ATOM 662 N N . ILE A 1 83 ? 0.190 7.993 1.365 1.00 95.62 83 ILE A N 1
ATOM 663 C CA . ILE A 1 83 ? 1.571 8.485 1.294 1.00 95.62 83 ILE A CA 1
ATOM 664 C C . ILE A 1 83 ? 2.428 7.563 0.418 1.00 95.62 83 ILE A C 1
ATOM 666 O O . ILE A 1 83 ? 3.146 8.043 -0.459 1.00 95.62 83 ILE A O 1
ATOM 670 N N . VAL A 1 84 ? 2.336 6.244 0.618 1.00 95.19 84 VAL A N 1
ATOM 671 C CA . VAL A 1 84 ? 3.108 5.259 -0.155 1.00 95.19 84 VAL A CA 1
ATOM 672 C C . VAL A 1 84 ? 2.738 5.303 -1.634 1.00 95.19 84 VAL A C 1
ATOM 674 O O . VAL A 1 84 ? 3.633 5.368 -2.478 1.00 95.19 84 VAL A O 1
ATOM 677 N N . ALA A 1 85 ? 1.447 5.315 -1.971 1.00 94.81 85 ALA A N 1
ATOM 678 C CA . ALA A 1 85 ? 1.022 5.365 -3.365 1.00 94.81 85 ALA A CA 1
ATOM 679 C C . ALA A 1 85 ? 1.495 6.652 -4.061 1.00 94.81 85 ALA A C 1
ATOM 681 O O . ALA A 1 85 ? 2.040 6.593 -5.166 1.00 94.81 85 ALA A O 1
ATOM 682 N N . ASN A 1 86 ? 1.369 7.799 -3.386 1.00 94.25 86 ASN A N 1
ATOM 683 C CA . ASN A 1 86 ? 1.835 9.089 -3.897 1.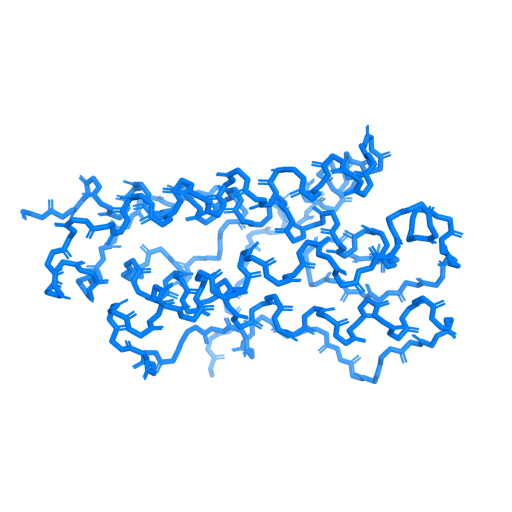00 94.25 86 ASN A CA 1
ATOM 684 C C . ASN A 1 86 ? 3.358 9.149 -4.065 1.00 94.25 86 ASN A C 1
ATOM 686 O O . ASN A 1 86 ? 3.837 9.731 -5.035 1.00 94.25 86 ASN A O 1
ATOM 690 N N . ALA A 1 87 ? 4.122 8.510 -3.177 1.00 94.38 87 ALA A N 1
ATOM 691 C CA . ALA A 1 87 ? 5.576 8.425 -3.291 1.00 94.38 87 ALA A CA 1
ATOM 692 C C . ALA A 1 87 ? 6.034 7.482 -4.420 1.00 94.38 87 ALA A C 1
ATOM 694 O O . ALA A 1 87 ? 7.066 7.718 -5.047 1.00 94.38 87 ALA A O 1
ATOM 695 N N . ILE A 1 88 ? 5.276 6.418 -4.701 1.00 94.44 88 ILE A N 1
ATOM 696 C CA . ILE A 1 88 ? 5.625 5.415 -5.718 1.00 94.44 88 ILE A CA 1
ATOM 697 C C . ILE A 1 88 ? 5.280 5.879 -7.138 1.00 94.44 88 ILE A C 1
ATOM 699 O O . ILE A 1 88 ? 5.991 5.526 -8.078 1.00 94.44 88 ILE A O 1
ATOM 703 N N . MET A 1 89 ? 4.235 6.689 -7.324 1.00 93.12 89 MET A N 1
ATOM 704 C CA . MET A 1 89 ? 3.853 7.206 -8.647 1.00 93.12 89 MET A CA 1
ATOM 705 C C . MET A 1 89 ? 5.016 7.843 -9.441 1.00 93.12 89 MET A C 1
ATOM 707 O O . MET A 1 89 ? 5.278 7.384 -10.556 1.00 93.12 89 MET A O 1
ATOM 711 N N . PRO A 1 90 ? 5.767 8.827 -8.906 1.00 94.12 90 PRO A N 1
ATOM 712 C CA . PRO A 1 90 ? 6.892 9.425 -9.629 1.00 94.12 90 PRO A CA 1
ATOM 713 C C . PRO A 1 90 ? 8.066 8.455 -9.840 1.00 94.12 90 PRO A C 1
ATOM 715 O O . PRO A 1 90 ? 8.814 8.603 -10.810 1.00 94.12 90 PRO A O 1
ATOM 718 N N . VAL A 1 91 ? 8.224 7.442 -8.977 1.00 95.00 91 VAL A N 1
ATOM 719 C CA . VAL A 1 91 ? 9.218 6.370 -9.165 1.00 95.00 91 VAL A CA 1
ATOM 720 C C . VAL A 1 91 ? 8.872 5.544 -10.399 1.00 95.00 91 VAL A C 1
ATOM 722 O O . VAL A 1 91 ? 9.728 5.355 -11.261 1.00 95.00 91 VAL A O 1
ATOM 725 N N . ILE A 1 92 ? 7.621 5.088 -10.513 1.00 94.62 92 ILE A N 1
ATOM 726 C CA . ILE A 1 92 ? 7.153 4.313 -11.670 1.00 94.62 92 ILE A CA 1
ATOM 727 C C . ILE A 1 92 ? 7.335 5.128 -12.950 1.00 94.62 92 ILE A C 1
ATOM 729 O O . ILE A 1 92 ? 7.892 4.614 -13.918 1.00 94.62 92 ILE A O 1
ATOM 733 N N . GLU A 1 93 ? 6.928 6.397 -12.945 1.00 93.38 93 GLU A N 1
ATOM 734 C CA . GLU A 1 93 ? 7.018 7.249 -14.131 1.00 93.38 93 GLU A CA 1
ATOM 735 C C . GLU A 1 93 ? 8.470 7.487 -14.572 1.00 93.38 93 GLU A C 1
ATOM 737 O O . GLU A 1 93 ? 8.793 7.331 -15.749 1.00 93.38 93 GLU A O 1
ATOM 742 N N . SER A 1 94 ? 9.379 7.747 -13.629 1.00 94.19 94 SER A N 1
ATOM 743 C CA . SER A 1 94 ? 10.811 7.879 -13.934 1.00 94.19 94 SER A CA 1
ATOM 744 C C . SER A 1 94 ? 11.373 6.604 -14.568 1.00 94.19 94 SER A C 1
ATOM 746 O O . SER A 1 94 ? 12.037 6.662 -15.605 1.00 94.19 94 SER A O 1
ATOM 748 N N . LEU A 1 95 ? 11.063 5.440 -13.986 1.00 94.38 95 LEU A N 1
ATOM 749 C CA . LEU A 1 95 ? 11.567 4.155 -14.470 1.00 94.38 95 LEU A CA 1
ATOM 750 C C . LEU A 1 95 ? 11.040 3.811 -15.871 1.00 94.38 95 LEU A C 1
ATOM 752 O O . LEU A 1 95 ? 11.799 3.292 -16.687 1.00 94.38 95 LEU A O 1
ATOM 756 N N . ARG A 1 96 ? 9.779 4.145 -16.184 1.00 92.19 96 ARG A N 1
ATOM 757 C CA . ARG A 1 96 ? 9.208 3.985 -17.538 1.00 92.19 96 ARG A CA 1
ATOM 758 C C . ARG A 1 96 ? 9.947 4.818 -18.581 1.00 92.19 96 ARG A C 1
ATOM 760 O O . ARG A 1 96 ? 10.111 4.370 -19.709 1.00 92.19 96 ARG A O 1
ATOM 767 N N . GLN A 1 97 ? 10.435 5.993 -18.191 1.00 91.50 97 GLN A N 1
ATOM 768 C CA . GLN A 1 97 ? 11.258 6.864 -19.031 1.00 91.50 97 GLN A CA 1
ATOM 769 C C . GLN A 1 97 ? 12.743 6.467 -19.040 1.00 91.50 97 GLN A C 1
ATOM 771 O O . GLN A 1 97 ? 13.584 7.248 -19.485 1.00 91.50 97 GLN A O 1
ATOM 776 N N . ASN A 1 98 ? 13.086 5.282 -18.522 1.00 92.50 98 ASN A N 1
ATOM 777 C CA . ASN A 1 98 ? 14.458 4.806 -18.380 1.00 92.50 98 ASN A CA 1
ATOM 778 C C . ASN A 1 98 ? 15.354 5.755 -17.551 1.00 92.50 98 ASN A C 1
ATOM 780 O O . ASN A 1 98 ? 16.561 5.843 -17.772 1.00 92.50 98 ASN A O 1
ATOM 784 N N . LYS A 1 99 ? 14.768 6.457 -16.569 1.00 93.06 99 LYS A N 1
ATOM 785 C CA . LYS A 1 99 ? 15.465 7.325 -15.610 1.00 93.06 99 LYS A CA 1
ATOM 786 C C . LYS A 1 99 ? 15.401 6.732 -14.204 1.00 93.06 99 LYS A C 1
ATOM 788 O O . LYS A 1 99 ? 14.339 6.338 -13.723 1.00 93.06 99 LYS A O 1
ATOM 793 N N . LYS A 1 100 ? 16.536 6.706 -13.503 1.00 92.69 100 LYS A N 1
ATOM 794 C CA . LYS A 1 100 ? 16.573 6.324 -12.087 1.00 92.69 100 LYS A CA 1
ATOM 795 C C . LYS A 1 100 ? 16.208 7.540 -11.221 1.00 92.69 100 LYS A C 1
ATOM 797 O O . LYS A 1 100 ? 16.843 8.581 -11.391 1.00 92.69 100 LYS A O 1
ATOM 802 N N . PRO A 1 101 ? 15.234 7.433 -10.298 1.00 92.94 101 PRO A N 1
ATOM 803 C CA . PRO A 1 101 ? 14.972 8.492 -9.327 1.00 92.94 101 PRO A CA 1
ATOM 804 C C . PRO A 1 101 ? 16.224 8.835 -8.510 1.00 92.94 101 PRO A C 1
ATOM 806 O O . PRO A 1 101 ? 17.030 7.954 -8.201 1.00 92.94 101 PRO A O 1
ATOM 809 N N . ALA A 1 102 ? 16.369 10.106 -8.136 1.00 90.62 102 ALA A N 1
ATOM 810 C CA . ALA A 1 102 ? 17.422 10.534 -7.222 1.00 90.62 102 ALA A CA 1
ATOM 811 C C . ALA A 1 102 ? 17.156 10.037 -5.788 1.00 90.62 102 ALA A C 1
ATOM 813 O O . ALA A 1 102 ? 16.008 9.879 -5.370 1.00 90.62 102 ALA A O 1
ATOM 814 N N . GLY A 1 103 ? 18.226 9.836 -5.015 1.00 90.06 103 GLY A N 1
ATOM 815 C CA . GLY A 1 103 ? 18.142 9.423 -3.613 1.00 90.06 103 GLY A CA 1
ATOM 816 C C . GLY A 1 103 ? 17.800 7.942 -3.416 1.00 90.06 103 GLY A C 1
ATOM 817 O O . GLY A 1 103 ? 18.112 7.095 -4.252 1.00 90.06 103 GLY A O 1
ATOM 818 N N . ALA A 1 104 ? 17.192 7.628 -2.270 1.00 89.44 104 ALA A N 1
ATOM 819 C CA . ALA A 1 104 ? 16.817 6.273 -1.872 1.00 89.44 104 ALA A CA 1
ATOM 820 C C . ALA A 1 104 ? 15.390 6.238 -1.313 1.00 89.44 104 ALA A C 1
ATOM 822 O O . ALA A 1 104 ? 14.944 7.178 -0.653 1.00 89.44 104 ALA A O 1
ATOM 823 N N . ALA A 1 105 ? 14.680 5.131 -1.542 1.00 89.25 105 ALA A N 1
ATOM 824 C CA . ALA A 1 105 ? 13.381 4.898 -0.924 1.00 89.25 105 ALA A CA 1
ATOM 825 C C . ALA A 1 105 ? 13.521 4.833 0.608 1.00 89.25 105 ALA A C 1
ATOM 827 O O . ALA A 1 105 ? 14.363 4.107 1.137 1.00 89.25 105 ALA A O 1
ATOM 828 N N . SER A 1 106 ? 12.678 5.578 1.326 1.00 87.75 106 SER A N 1
ATOM 829 C CA . SER A 1 106 ? 12.767 5.726 2.782 1.00 87.75 106 SER A CA 1
ATOM 830 C C . SER A 1 106 ? 11.499 5.245 3.475 1.00 87.75 106 SER A C 1
ATOM 832 O O . SER A 1 106 ? 10.414 5.774 3.249 1.00 87.75 106 SER A O 1
ATOM 834 N N . MET A 1 107 ? 11.646 4.278 4.385 1.00 85.88 107 MET A N 1
ATOM 835 C CA . MET A 1 107 ? 10.538 3.811 5.229 1.00 85.88 107 MET A CA 1
ATOM 836 C C . MET A 1 107 ? 10.115 4.851 6.269 1.00 85.88 107 MET A C 1
ATOM 838 O O . MET A 1 107 ? 8.954 4.887 6.668 1.00 85.88 107 MET A O 1
ATOM 842 N N . ALA A 1 108 ? 11.056 5.681 6.728 1.00 85.81 108 ALA A N 1
ATOM 843 C CA . ALA A 1 108 ? 10.775 6.729 7.703 1.00 85.81 108 ALA A CA 1
ATOM 844 C C . ALA A 1 108 ? 9.910 7.837 7.085 1.00 85.81 108 ALA A C 1
ATOM 846 O O . ALA A 1 108 ? 9.002 8.340 7.738 1.00 85.81 108 ALA A O 1
ATOM 847 N N . ALA A 1 109 ? 10.146 8.159 5.808 1.00 88.38 109 ALA A N 1
ATOM 848 C CA . ALA A 1 109 ? 9.416 9.201 5.090 1.00 88.38 109 ALA A CA 1
ATOM 849 C C . ALA A 1 109 ? 7.941 8.853 4.825 1.00 88.38 109 ALA A C 1
ATOM 851 O O . ALA A 1 109 ? 7.148 9.750 4.560 1.00 88.38 109 ALA A O 1
ATOM 852 N N . VAL A 1 110 ? 7.573 7.569 4.899 1.00 90.75 110 VAL A N 1
ATOM 853 C CA . VAL A 1 110 ? 6.212 7.093 4.604 1.00 90.75 110 VAL A CA 1
ATOM 854 C C . VAL A 1 110 ? 5.408 6.724 5.850 1.00 90.75 110 VAL A C 1
ATOM 856 O O . VAL A 1 110 ? 4.358 6.093 5.743 1.00 90.75 110 VAL A O 1
ATOM 859 N N . LYS A 1 111 ? 5.883 7.076 7.049 1.00 90.88 111 LYS A N 1
ATOM 860 C CA . LYS A 1 111 ? 5.100 6.890 8.277 1.00 90.88 111 LYS A CA 1
ATOM 861 C C . LYS A 1 111 ? 3.930 7.885 8.309 1.00 90.88 111 LYS A C 1
ATOM 863 O O . LYS A 1 111 ? 4.127 9.035 7.912 1.00 90.88 111 LYS A O 1
ATOM 868 N N . PRO A 1 112 ? 2.740 7.457 8.770 1.00 92.62 112 PRO A N 1
ATOM 869 C CA . PRO A 1 112 ? 1.606 8.356 8.935 1.00 92.62 112 PRO A CA 1
ATOM 870 C C . PRO A 1 112 ? 1.957 9.455 9.933 1.00 92.62 112 PRO A C 1
ATOM 872 O O . PRO A 1 112 ? 2.763 9.245 10.846 1.00 92.62 112 PRO A O 1
ATOM 875 N N . GLN A 1 113 ? 1.373 10.628 9.730 1.00 89.31 113 GLN A N 1
ATOM 876 C CA . GLN A 1 113 ? 1.655 11.822 10.515 1.00 89.31 113 GLN A CA 1
ATOM 877 C C . GLN A 1 113 ? 0.416 12.321 11.265 1.00 89.31 113 GLN A C 1
ATOM 879 O O . GLN A 1 113 ? 0.454 13.421 11.807 1.00 89.31 113 GLN A O 1
ATOM 884 N N . ASP A 1 114 ? -0.660 11.522 11.299 1.00 85.25 114 ASP A N 1
ATOM 885 C CA . ASP A 1 114 ? -1.952 11.877 11.897 1.00 85.25 114 ASP A CA 1
ATOM 886 C C . ASP A 1 114 ? -2.500 13.201 11.330 1.00 85.25 114 ASP A C 1
ATOM 888 O O . ASP A 1 114 ? -3.148 13.986 12.022 1.00 85.25 114 ASP A O 1
ATOM 892 N N . ARG A 1 115 ? -2.231 13.468 10.041 1.00 80.19 115 ARG A N 1
ATOM 893 C CA . ARG A 1 115 ? -2.630 14.723 9.378 1.00 80.19 115 ARG A CA 1
ATOM 894 C C . ARG A 1 115 ? -4.119 14.790 9.060 1.00 80.19 115 ARG A C 1
ATOM 896 O O . ARG A 1 115 ? -4.650 15.884 8.898 1.00 80.19 115 ARG A O 1
ATOM 903 N N . TYR A 1 116 ? -4.763 13.637 8.905 1.00 82.88 116 TYR A N 1
ATOM 904 C CA . TYR A 1 116 ? -6.138 13.534 8.436 1.00 82.88 116 TYR A CA 1
ATOM 905 C C . TYR A 1 116 ? -7.087 13.124 9.560 1.00 82.88 116 TYR A C 1
ATOM 907 O O . TYR A 1 116 ? -6.789 12.219 10.343 1.00 82.88 116 TYR A O 1
ATOM 915 N N . THR A 1 117 ? -8.281 13.719 9.573 1.00 89.00 117 THR A N 1
ATOM 916 C CA . THR A 1 117 ? -9.444 13.072 10.198 1.00 89.00 117 THR A CA 1
ATOM 917 C C . THR A 1 117 ? -9.761 11.758 9.476 1.00 89.00 117 THR A C 1
ATOM 919 O O . THR A 1 117 ? -9.341 11.546 8.333 1.00 89.00 117 THR A O 1
ATOM 922 N N . GLY A 1 118 ? -10.524 10.865 10.106 1.00 87.44 118 GLY A N 1
ATOM 923 C CA . GLY A 1 118 ? -10.966 9.619 9.477 1.00 87.44 118 GLY A CA 1
ATOM 924 C C . GLY A 1 118 ? -11.737 9.865 8.183 1.00 87.44 118 GLY A C 1
ATOM 925 O O . GLY A 1 118 ? -11.441 9.245 7.157 1.00 87.44 118 GLY A O 1
ATOM 926 N N . ALA A 1 119 ? -12.635 10.851 8.189 1.00 88.19 119 ALA A N 1
ATOM 927 C CA . ALA A 1 119 ? -13.352 11.285 6.991 1.00 88.19 119 ALA A CA 1
ATOM 928 C C . ALA A 1 119 ? -12.412 11.776 5.869 1.00 88.19 119 ALA A C 1
ATOM 930 O O . ALA A 1 119 ? -12.542 11.342 4.722 1.00 88.19 119 ALA A O 1
ATOM 931 N N . GLN A 1 120 ? -11.432 12.633 6.184 1.00 92.44 120 GLN A N 1
ATOM 932 C CA . GLN A 1 120 ? -10.477 13.151 5.193 1.00 92.44 120 GLN A CA 1
ATOM 933 C C . GLN A 1 120 ? -9.579 12.051 4.618 1.00 92.44 120 GLN A C 1
ATOM 935 O O . GLN A 1 120 ? -9.325 12.026 3.409 1.00 92.44 120 GLN A O 1
ATOM 940 N N . ALA A 1 121 ? -9.116 11.129 5.469 1.00 92.38 121 ALA A N 1
ATOM 941 C CA . ALA A 1 121 ? -8.315 9.986 5.051 1.00 92.38 121 ALA A CA 1
ATOM 942 C C . ALA A 1 121 ? -9.111 9.110 4.076 1.00 92.38 121 ALA A C 1
ATOM 944 O O . ALA A 1 121 ? -8.619 8.779 2.999 1.00 92.38 121 ALA A O 1
ATOM 945 N N . ARG A 1 122 ? -10.371 8.794 4.405 1.00 94.12 122 ARG A N 1
ATOM 946 C CA . ARG A 1 122 ? -11.257 7.999 3.546 1.00 94.12 122 ARG A CA 1
ATOM 947 C C . ARG A 1 122 ? -11.520 8.674 2.201 1.00 94.12 122 ARG A C 1
ATOM 949 O O . ARG A 1 122 ? -11.368 8.018 1.176 1.00 94.12 122 ARG A O 1
ATOM 956 N N . GLN A 1 123 ? -11.854 9.965 2.191 1.00 94.62 123 GLN A N 1
ATOM 957 C CA . GLN A 1 123 ? -12.108 10.708 0.953 1.00 94.62 123 GLN A CA 1
ATOM 958 C C . GLN A 1 123 ? -10.867 10.740 0.047 1.00 94.62 123 GLN A C 1
ATOM 960 O O . GLN A 1 123 ? -10.949 10.451 -1.146 1.00 94.62 123 GLN A O 1
ATOM 965 N N . SER A 1 124 ? -9.700 11.045 0.617 1.00 95.00 124 SER A N 1
ATOM 966 C CA . SER A 1 124 ? -8.432 11.076 -0.125 1.00 95.00 124 SER A CA 1
ATOM 967 C C . SER A 1 124 ? -8.070 9.692 -0.671 1.00 95.00 124 SER A C 1
ATOM 969 O O . SER A 1 124 ? -7.572 9.552 -1.789 1.00 95.00 124 SER A O 1
ATOM 971 N N . PHE A 1 125 ? -8.354 8.646 0.103 1.00 96.94 125 PHE A N 1
ATOM 972 C CA . PHE A 1 125 ? -8.121 7.270 -0.307 1.00 96.94 125 PHE A CA 1
ATOM 973 C C . PHE A 1 125 ? -9.090 6.810 -1.402 1.00 96.94 125 PHE A C 1
ATOM 975 O O . PHE A 1 125 ? -8.678 6.127 -2.334 1.00 96.94 125 PHE A O 1
ATOM 982 N N . GLU A 1 126 ? -10.354 7.225 -1.362 1.00 97.12 126 GLU A N 1
ATOM 983 C CA . GLU A 1 126 ? -11.315 6.964 -2.436 1.00 97.12 126 GLU A CA 1
ATOM 984 C C . GLU A 1 126 ? -10.869 7.598 -3.762 1.00 97.12 126 GLU A C 1
ATOM 986 O O . GLU A 1 126 ? -10.878 6.940 -4.808 1.00 97.12 126 GLU A O 1
ATOM 991 N N . GLN A 1 127 ? -10.381 8.840 -3.721 1.00 96.12 127 GLN A N 1
ATOM 992 C CA . GLN A 1 127 ? -9.788 9.502 -4.888 1.00 96.12 127 GLN A CA 1
ATOM 993 C C . GLN A 1 127 ? -8.557 8.754 -5.411 1.00 96.12 127 GLN A C 1
ATOM 995 O O . GLN A 1 127 ? -8.377 8.606 -6.623 1.00 96.12 127 GLN A O 1
ATOM 1000 N N . LEU A 1 128 ? -7.709 8.239 -4.519 1.00 95.38 128 LEU A N 1
ATOM 1001 C CA . LEU A 1 128 ? -6.576 7.406 -4.910 1.00 95.38 128 LEU A CA 1
ATOM 1002 C C . LEU A 1 128 ? -7.043 6.120 -5.609 1.00 95.38 128 LEU A C 1
ATOM 1004 O O . LEU A 1 128 ? -6.570 5.819 -6.703 1.00 95.38 128 LEU A O 1
ATOM 1008 N N . VAL A 1 129 ? -7.981 5.378 -5.013 1.00 96.44 129 VAL A N 1
ATOM 1009 C CA . VAL A 1 129 ? -8.475 4.092 -5.540 1.00 96.44 129 VAL A CA 1
ATOM 1010 C C . VAL A 1 129 ? -9.157 4.253 -6.898 1.00 96.44 129 VAL A C 1
ATOM 1012 O O . VAL A 1 129 ? -9.067 3.359 -7.736 1.00 96.44 129 VAL A O 1
ATOM 1015 N N . THR A 1 130 ? -9.810 5.386 -7.141 1.00 95.06 130 THR A N 1
ATOM 1016 C CA . THR A 1 130 ? -10.494 5.677 -8.410 1.00 95.06 130 THR A CA 1
ATOM 1017 C C . THR A 1 130 ? -9.548 6.206 -9.489 1.00 95.06 130 THR A C 1
ATOM 1019 O O . THR A 1 130 ? -9.674 5.829 -10.655 1.00 95.06 130 THR A O 1
ATOM 1022 N N . SER A 1 131 ? -8.576 7.048 -9.128 1.00 91.94 131 SER A N 1
ATOM 1023 C CA . SER A 1 131 ? -7.698 7.702 -10.107 1.00 91.94 131 SER A CA 1
ATOM 1024 C C . SER A 1 131 ? -6.448 6.894 -10.452 1.00 91.94 131 SER A C 1
ATOM 1026 O O . SER A 1 131 ? -6.042 6.861 -11.614 1.00 91.94 131 SER A O 1
ATOM 1028 N N . TRP A 1 132 ? -5.834 6.226 -9.473 1.00 90.50 132 TRP A N 1
ATOM 1029 C CA . TRP A 1 132 ? -4.556 5.530 -9.645 1.00 90.50 132 TRP A CA 1
ATOM 1030 C C . TRP A 1 132 ? -4.581 4.407 -10.698 1.00 90.50 132 TRP A C 1
ATOM 1032 O O . TRP A 1 132 ? -3.668 4.363 -11.528 1.00 90.50 132 TRP A O 1
ATOM 1042 N N . PRO A 1 133 ? -5.614 3.540 -10.755 1.00 88.38 133 PRO A N 1
ATOM 1043 C CA . PRO A 1 133 ? -5.695 2.449 -11.729 1.00 88.38 133 PRO A CA 1
ATOM 1044 C C . PRO A 1 133 ? -5.575 2.859 -13.198 1.00 88.38 133 PRO A C 1
ATOM 1046 O O . PRO A 1 133 ? -5.186 2.040 -14.028 1.00 88.38 133 PRO A O 1
ATOM 1049 N N . ASN A 1 134 ? -5.918 4.110 -13.507 1.00 89.38 134 ASN A N 1
ATOM 1050 C CA . ASN A 1 134 ? -6.003 4.637 -14.866 1.00 89.38 134 ASN A CA 1
ATOM 1051 C C . ASN A 1 134 ? -4.785 5.495 -15.249 1.00 89.38 134 ASN A C 1
ATOM 1053 O O . ASN A 1 134 ? -4.761 6.084 -16.324 1.00 89.38 134 ASN A O 1
ATOM 1057 N N . ARG A 1 135 ? -3.771 5.596 -14.377 1.00 89.94 135 ARG A N 1
ATOM 1058 C CA . ARG A 1 135 ? -2.595 6.462 -14.590 1.00 89.94 135 ARG A CA 1
ATOM 1059 C C . ARG A 1 135 ? -1.611 5.937 -15.630 1.00 89.94 135 ARG A C 1
ATOM 1061 O O . ARG A 1 135 ? -0.820 6.718 -16.149 1.00 89.94 135 ARG A O 1
ATOM 1068 N N . PHE A 1 136 ? -1.622 4.636 -15.899 1.00 90.81 136 PHE A N 1
ATOM 1069 C CA . PHE A 1 136 ? -0.619 3.992 -16.736 1.00 90.81 136 PHE A CA 1
ATOM 1070 C C . PHE A 1 136 ? -1.272 3.089 -17.774 1.00 90.81 136 PHE A C 1
ATOM 1072 O O . PHE A 1 136 ? -2.214 2.357 -17.472 1.00 90.81 136 PHE A O 1
ATOM 1079 N N . ASP A 1 137 ? -0.696 3.080 -18.973 1.00 93.25 137 ASP A N 1
ATOM 1080 C CA . ASP A 1 137 ? -0.880 1.977 -19.908 1.00 93.25 137 ASP A CA 1
ATOM 1081 C C . ASP A 1 137 ? -0.216 0.728 -19.313 1.00 93.25 137 ASP A C 1
ATOM 1083 O O . ASP A 1 137 ? 1.004 0.676 -19.131 1.00 93.25 137 ASP A O 1
ATOM 1087 N N . LEU A 1 138 ? -1.037 -0.264 -18.965 1.00 93.38 138 LEU A N 1
ATOM 1088 C CA . LEU A 1 138 ? -0.602 -1.462 -18.250 1.00 93.38 138 LEU A CA 1
ATOM 1089 C C . LEU A 1 138 ? 0.187 -2.423 -19.138 1.00 93.38 138 LEU A C 1
ATOM 1091 O O . LEU A 1 138 ? 1.067 -3.118 -18.633 1.00 93.38 138 LEU A O 1
ATOM 1095 N N . GLN A 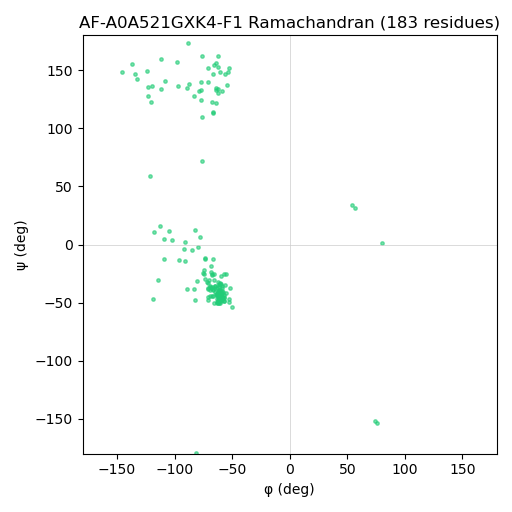1 139 ? -0.098 -2.452 -20.442 1.00 91.06 139 GLN A N 1
ATOM 1096 C CA . GLN A 1 139 ? 0.658 -3.274 -21.381 1.00 91.06 139 GLN A CA 1
ATOM 1097 C C . GLN A 1 139 ? 2.049 -2.675 -21.575 1.00 91.06 139 GLN A C 1
ATOM 1099 O O . GLN A 1 139 ? 3.048 -3.379 -21.423 1.00 91.06 139 GLN A O 1
ATOM 1104 N N . ALA A 1 140 ? 2.119 -1.361 -21.806 1.00 90.44 140 ALA A N 1
ATOM 1105 C CA . ALA A 1 140 ? 3.389 -0.648 -21.884 1.00 90.44 140 ALA A CA 1
ATOM 1106 C C . ALA A 1 140 ? 4.178 -0.742 -20.568 1.00 90.44 140 ALA A C 1
ATOM 1108 O O . ALA A 1 140 ? 5.405 -0.787 -20.580 1.00 90.44 140 ALA A O 1
ATOM 1109 N N . LEU A 1 141 ? 3.494 -0.790 -19.419 1.00 91.38 141 LEU A N 1
ATOM 1110 C CA . LEU A 1 141 ? 4.134 -0.952 -18.117 1.00 91.38 141 LEU A CA 1
ATOM 1111 C C . LEU A 1 141 ? 4.786 -2.330 -17.953 1.00 91.38 141 LEU A C 1
ATOM 1113 O O . LEU A 1 141 ? 5.915 -2.402 -17.473 1.00 91.38 141 LEU A O 1
ATOM 1117 N N . ASP A 1 142 ? 4.107 -3.407 -18.357 1.00 89.06 142 ASP A N 1
ATOM 1118 C CA . ASP A 1 142 ? 4.673 -4.763 -18.332 1.00 89.06 142 ASP A CA 1
ATOM 1119 C C . ASP A 1 142 ? 5.850 -4.923 -19.317 1.00 89.06 142 ASP A C 1
ATOM 1121 O O . ASP A 1 142 ? 6.738 -5.740 -19.075 1.00 89.06 142 ASP A O 1
ATOM 1125 N N . GLN A 1 143 ? 5.890 -4.116 -20.382 1.00 86.75 143 GLN A N 1
ATOM 1126 C CA . GLN A 1 143 ? 6.968 -4.076 -21.381 1.00 86.75 143 GLN A CA 1
ATOM 1127 C C . GLN A 1 143 ? 8.073 -3.048 -21.069 1.00 86.75 143 GLN A C 1
ATOM 1129 O O . GLN A 1 143 ? 9.050 -2.956 -21.813 1.00 86.75 143 GLN A O 1
ATOM 1134 N N . ALA A 1 144 ? 7.926 -2.256 -20.002 1.00 79.94 144 ALA A N 1
ATOM 1135 C CA . ALA A 1 144 ? 8.801 -1.122 -19.721 1.00 79.94 144 ALA A CA 1
ATOM 1136 C C . ALA A 1 144 ? 10.273 -1.538 -19.488 1.00 79.94 144 ALA A C 1
ATOM 1138 O O . ALA A 1 144 ? 10.532 -2.650 -19.010 1.00 79.94 144 ALA A O 1
ATOM 1139 N N . PRO A 1 145 ? 11.243 -0.638 -19.763 1.00 67.56 145 PRO A N 1
ATOM 1140 C CA . PRO A 1 145 ? 12.674 -0.921 -19.665 1.00 67.56 145 PRO A CA 1
ATOM 1141 C C . PRO A 1 145 ? 13.118 -1.511 -18.321 1.00 67.56 145 PRO A C 1
ATOM 1143 O O . PRO A 1 145 ? 12.545 -1.253 -17.261 1.00 67.56 145 PRO A O 1
ATOM 1146 N N . GLY A 1 146 ? 14.202 -2.289 -18.367 1.00 81.88 146 GLY A N 1
ATOM 1147 C CA . GLY A 1 146 ? 14.692 -3.097 -17.250 1.00 81.88 146 GLY A CA 1
ATOM 1148 C C . GLY A 1 146 ? 15.456 -2.356 -16.149 1.00 81.88 146 GLY A C 1
ATOM 1149 O O . GLY A 1 146 ? 15.995 -3.031 -15.271 1.00 81.88 146 GLY A O 1
ATOM 1150 N N . ILE A 1 147 ? 15.542 -1.018 -16.160 1.00 93.75 147 ILE A N 1
ATOM 1151 C CA . ILE A 1 147 ? 16.203 -0.309 -15.056 1.00 93.75 147 ILE A CA 1
ATOM 1152 C C . ILE A 1 147 ? 15.407 -0.458 -13.762 1.00 93.75 147 ILE A C 1
ATOM 1154 O O . ILE A 1 147 ? 14.175 -0.519 -13.750 1.00 93.75 147 ILE A O 1
ATOM 1158 N N . THR A 1 148 ? 16.129 -0.509 -12.649 1.00 94.81 148 THR A N 1
ATOM 1159 C CA . THR A 1 148 ? 15.543 -0.770 -11.338 1.00 94.81 148 THR A CA 1
ATOM 1160 C C . THR A 1 148 ? 15.869 0.324 -10.337 1.00 94.81 148 THR A C 1
ATOM 1162 O O . THR A 1 148 ? 16.954 0.911 -10.345 1.00 94.81 148 THR A O 1
ATOM 1165 N N . PHE A 1 149 ? 14.942 0.536 -9.412 1.00 94.75 149 PHE A N 1
ATOM 1166 C CA . PHE A 1 149 ? 15.144 1.323 -8.204 1.00 94.75 149 PHE A CA 1
ATOM 1167 C C . PHE A 1 149 ? 14.917 0.433 -6.983 1.00 94.75 149 PHE A C 1
ATOM 1169 O O . PHE A 1 149 ? 13.982 -0.372 -6.969 1.00 94.75 149 PHE A O 1
ATOM 1176 N N . ASP A 1 150 ? 15.789 0.546 -5.983 1.00 94.19 150 ASP A N 1
ATOM 1177 C CA . ASP A 1 150 ? 15.781 -0.353 -4.833 1.00 94.19 150 ASP A CA 1
ATOM 1178 C C . ASP A 1 150 ? 14.657 -0.006 -3.859 1.00 94.19 150 ASP A C 1
ATOM 1180 O O . ASP A 1 150 ? 14.570 1.105 -3.335 1.00 94.19 150 ASP A O 1
ATOM 1184 N N . HIS A 1 151 ? 13.817 -0.995 -3.570 1.00 93.19 151 HIS A N 1
ATOM 1185 C CA . HIS A 1 151 ? 12.902 -0.955 -2.442 1.00 93.19 151 HIS A CA 1
ATOM 1186 C C . HIS A 1 151 ? 13.601 -1.503 -1.182 1.00 93.19 151 HIS A C 1
ATOM 1188 O O . HIS A 1 151 ? 14.227 -2.568 -1.264 1.00 93.19 151 HIS A O 1
ATOM 1194 N N . PRO A 1 152 ? 13.430 -0.892 0.010 1.00 88.19 152 PRO A N 1
ATOM 1195 C CA . PRO A 1 152 ? 14.169 -1.260 1.225 1.00 88.19 152 PRO A CA 1
ATOM 1196 C C . PRO A 1 152 ? 14.041 -2.729 1.656 1.00 88.19 152 PRO A C 1
ATOM 1198 O O . PRO A 1 152 ? 14.919 -3.248 2.344 1.00 88.19 152 PRO A O 1
ATOM 1201 N N . TRP A 1 153 ? 12.951 -3.405 1.275 1.00 88.12 153 TRP A N 1
ATOM 1202 C CA . TRP A 1 153 ? 12.714 -4.824 1.593 1.00 88.12 153 TRP A CA 1
ATOM 1203 C C . TRP A 1 153 ? 12.686 -5.751 0.381 1.00 88.12 153 TRP A C 1
ATOM 1205 O O . TRP A 1 153 ? 13.043 -6.918 0.501 1.00 88.12 153 TRP A O 1
ATOM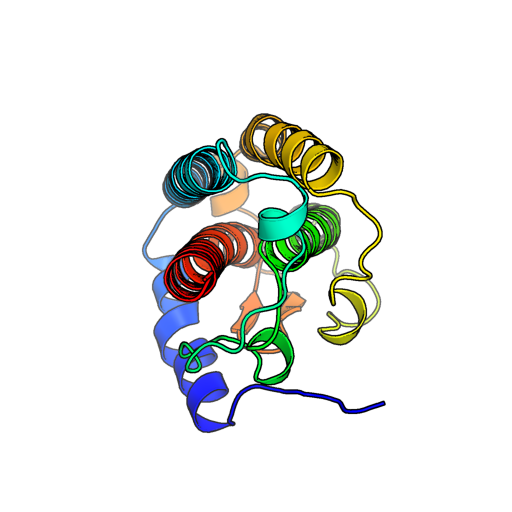 1215 N N . PHE A 1 154 ? 12.254 -5.252 -0.778 1.00 89.75 154 PHE A N 1
ATOM 1216 C CA . PHE A 1 154 ? 12.065 -6.086 -1.971 1.00 89.75 154 PHE A CA 1
ATOM 1217 C C . PHE A 1 154 ? 13.334 -6.115 -2.831 1.00 89.75 154 PHE A C 1
ATOM 1219 O O . PHE A 1 154 ? 13.475 -6.995 -3.675 1.00 89.75 154 PHE A O 1
ATOM 1226 N N . GLY A 1 155 ? 14.281 -5.202 -2.583 1.00 90.38 155 GLY A N 1
ATOM 1227 C CA . GLY A 1 155 ? 15.449 -5.020 -3.430 1.00 90.38 155 GLY A CA 1
ATOM 1228 C C . GLY A 1 155 ? 15.082 -4.327 -4.747 1.00 90.38 155 GLY A C 1
ATOM 1229 O O . GLY A 1 155 ? 14.124 -3.550 -4.771 1.00 90.38 155 GLY A O 1
ATOM 1230 N N . PRO A 1 156 ? 15.833 -4.581 -5.828 1.00 92.69 156 PRO A N 1
ATOM 1231 C CA . PRO A 1 156 ? 15.659 -3.873 -7.088 1.00 92.69 156 PRO A CA 1
ATOM 1232 C C . PRO A 1 156 ? 14.321 -4.223 -7.739 1.00 92.69 156 PRO A C 1
ATOM 1234 O O . PRO A 1 156 ? 14.042 -5.384 -8.045 1.00 92.69 156 PRO A O 1
ATOM 1237 N N . LEU A 1 157 ? 13.505 -3.202 -7.993 1.00 93.81 157 LEU A N 1
ATOM 1238 C CA . LEU A 1 157 ? 12.245 -3.316 -8.721 1.00 93.81 157 LEU A CA 1
ATOM 1239 C C . LEU A 1 157 ? 12.264 -2.375 -9.932 1.00 93.81 157 LEU A C 1
ATOM 1241 O O . LEU A 1 157 ? 12.673 -1.219 -9.821 1.00 93.81 157 LEU A O 1
ATOM 1245 N N . ASN A 1 158 ? 11.815 -2.869 -11.087 1.00 94.06 158 ASN A N 1
ATOM 1246 C CA . ASN A 1 158 ? 11.522 -2.041 -12.261 1.00 94.06 158 ASN A CA 1
ATOM 1247 C C . ASN A 1 158 ? 10.125 -1.403 -12.134 1.00 94.06 158 ASN A C 1
ATOM 1249 O O . ASN A 1 158 ? 9.427 -1.630 -11.142 1.00 94.06 158 ASN A O 1
ATOM 1253 N N . ALA A 1 159 ? 9.697 -0.623 -13.131 1.00 94.75 159 ALA A N 1
ATOM 1254 C CA . ALA A 1 159 ? 8.407 0.074 -13.105 1.00 94.75 159 ALA A CA 1
ATOM 1255 C C . ALA A 1 159 ? 7.221 -0.870 -12.808 1.00 94.75 159 ALA A C 1
ATOM 1257 O O . ALA A 1 159 ? 6.440 -0.626 -11.886 1.00 94.75 159 ALA A O 1
ATOM 1258 N N . ALA A 1 160 ? 7.135 -1.997 -13.525 1.00 94.50 160 ALA A N 1
ATOM 1259 C CA . ALA A 1 160 ? 6.117 -3.019 -13.290 1.00 94.50 160 ALA A CA 1
ATOM 1260 C C . ALA A 1 160 ? 6.225 -3.641 -11.887 1.00 94.50 160 ALA A C 1
ATOM 1262 O O . ALA A 1 160 ? 5.212 -3.873 -11.233 1.00 94.50 160 ALA A O 1
ATOM 1263 N N . GLY A 1 161 ? 7.441 -3.897 -11.399 1.00 94.56 161 GLY A N 1
ATOM 1264 C CA . GLY A 1 161 ? 7.685 -4.429 -10.060 1.00 94.56 161 GLY A CA 1
ATOM 1265 C C . GLY A 1 161 ? 7.164 -3.507 -8.958 1.00 94.56 161 GLY A C 1
ATOM 1266 O O . GLY A 1 161 ? 6.470 -3.974 -8.058 1.00 94.56 161 GLY A O 1
ATOM 1267 N N . TRP A 1 162 ? 7.430 -2.202 -9.059 1.00 95.25 162 TRP A N 1
ATOM 1268 C CA . TRP A 1 162 ? 6.903 -1.192 -8.136 1.00 95.25 162 TRP A CA 1
ATOM 1269 C C . TRP A 1 162 ? 5.371 -1.110 -8.177 1.00 95.25 162 TRP A C 1
ATOM 1271 O O . TRP A 1 162 ? 4.733 -1.098 -7.124 1.00 95.25 162 TRP A O 1
ATOM 1281 N N . TYR A 1 163 ? 4.774 -1.141 -9.372 1.00 95.31 163 TYR A N 1
ATOM 1282 C CA . TYR A 1 163 ? 3.316 -1.143 -9.544 1.00 95.31 163 TYR A CA 1
ATOM 1283 C C . TYR A 1 163 ? 2.655 -2.374 -8.908 1.00 95.31 163 TYR A C 1
ATOM 1285 O O . TYR A 1 163 ? 1.691 -2.266 -8.150 1.00 95.31 163 TYR A O 1
ATOM 1293 N N . LYS A 1 164 ? 3.209 -3.564 -9.168 1.00 95.06 164 LYS A N 1
ATOM 1294 C CA . LYS A 1 164 ? 2.704 -4.837 -8.633 1.00 95.06 164 LYS A CA 1
ATOM 1295 C C . LYS A 1 164 ? 2.890 -4.934 -7.124 1.00 95.06 164 LYS A C 1
ATOM 1297 O O . LYS A 1 164 ? 2.021 -5.466 -6.434 1.00 95.06 164 LYS A O 1
ATOM 1302 N N . MET A 1 165 ? 3.994 -4.397 -6.606 1.00 95.12 165 MET A N 1
ATOM 1303 C CA . MET A 1 165 ? 4.243 -4.323 -5.171 1.00 95.12 165 MET A CA 1
ATOM 1304 C C . MET A 1 165 ? 3.163 -3.493 -4.472 1.00 95.12 165 MET A C 1
ATOM 1306 O O . MET A 1 165 ? 2.607 -3.977 -3.485 1.00 95.12 165 MET A O 1
ATOM 1310 N N . LEU A 1 166 ? 2.782 -2.329 -5.018 1.00 94.00 166 LEU A N 1
ATOM 1311 C CA . LEU A 1 166 ? 1.743 -1.482 -4.421 1.00 94.00 166 LEU A CA 1
ATOM 1312 C C . LEU A 1 166 ? 0.404 -2.224 -4.260 1.00 94.00 166 LEU A C 1
ATOM 1314 O O . LEU A 1 166 ? -0.227 -2.138 -3.210 1.00 94.00 166 LEU A O 1
ATOM 1318 N N . ALA A 1 167 ? 0.001 -3.033 -5.242 1.00 92.94 167 ALA A N 1
ATOM 1319 C CA . ALA A 1 167 ? -1.206 -3.857 -5.130 1.00 92.94 167 ALA A CA 1
ATOM 1320 C C . ALA A 1 167 ? -1.123 -4.883 -3.983 1.00 92.94 167 ALA A C 1
ATOM 1322 O O . ALA A 1 167 ? -2.082 -5.086 -3.237 1.00 92.94 167 ALA A O 1
ATOM 1323 N N . THR A 1 168 ? 0.033 -5.529 -3.801 1.00 91.69 168 THR A N 1
ATOM 1324 C CA . THR A 1 168 ? 0.232 -6.471 -2.684 1.00 91.69 168 THR A CA 1
ATOM 1325 C C . THR A 1 168 ? 0.326 -5.775 -1.325 1.00 91.69 168 THR A C 1
ATOM 1327 O O . THR A 1 168 ? -0.153 -6.313 -0.327 1.00 91.69 168 THR A O 1
ATOM 1330 N N . HIS A 1 169 ? 0.890 -4.566 -1.295 1.00 94.50 169 HIS A N 1
ATOM 1331 C CA . HIS A 1 169 ? 0.958 -3.697 -0.121 1.00 94.50 169 HIS A CA 1
ATOM 1332 C C . HIS A 1 169 ? -0.446 -3.285 0.337 1.00 94.50 169 HIS A C 1
ATOM 1334 O O . HIS A 1 169 ? -0.770 -3.439 1.515 1.00 94.50 169 HIS A O 1
ATOM 1340 N N . GLN A 1 170 ? -1.325 -2.923 -0.603 1.00 94.81 170 GLN A N 1
ATOM 1341 C CA . GLN A 1 170 ? -2.741 -2.641 -0.344 1.00 94.81 170 GLN A CA 1
ATOM 1342 C C . GLN A 1 170 ? -3.429 -3.789 0.414 1.00 94.81 170 GLN A C 1
ATOM 1344 O O . GLN A 1 170 ? -4.095 -3.571 1.428 1.00 94.81 170 GLN A O 1
ATOM 1349 N N . ARG A 1 171 ? -3.214 -5.033 -0.037 1.00 95.56 171 ARG A N 1
ATOM 1350 C CA . ARG A 1 171 ? -3.775 -6.237 0.596 1.00 95.56 171 ARG A CA 1
ATOM 1351 C C . ARG A 1 171 ? -3.266 -6.452 2.018 1.00 95.56 171 ARG A C 1
ATOM 1353 O O . ARG A 1 171 ? -4.054 -6.829 2.887 1.00 95.56 171 ARG A O 1
ATOM 1360 N N . LEU A 1 172 ? -1.968 -6.256 2.254 1.00 95.56 172 LEU A N 1
ATOM 1361 C CA . LEU A 1 172 ? -1.367 -6.392 3.584 1.00 95.56 172 LEU A CA 1
ATOM 1362 C C . LEU A 1 172 ? -2.005 -5.405 4.569 1.00 95.56 172 LEU A C 1
ATOM 1364 O O . LEU A 1 172 ? -2.414 -5.792 5.662 1.00 95.56 172 LEU A O 1
ATOM 1368 N N . HIS A 1 173 ? -2.149 -4.145 4.168 1.00 97.56 173 HIS A N 1
ATOM 1369 C CA . HIS A 1 173 ? -2.713 -3.119 5.041 1.00 97.56 173 HIS A CA 1
ATOM 1370 C C . HIS A 1 173 ? -4.232 -3.226 5.204 1.00 97.56 173 HIS A C 1
ATOM 1372 O O . HIS A 1 173 ? -4.740 -2.874 6.264 1.00 97.56 173 HIS A O 1
ATOM 1378 N N . ARG A 1 174 ? -4.968 -3.826 4.257 1.00 98.12 174 ARG A N 1
ATOM 1379 C CA . ARG A 1 174 ? -6.346 -4.264 4.538 1.00 98.12 174 ARG A CA 1
ATOM 1380 C C . ARG A 1 174 ? -6.384 -5.282 5.686 1.00 98.12 174 ARG A C 1
ATOM 1382 O O . ARG A 1 174 ? -7.203 -5.135 6.585 1.00 98.12 174 ARG A O 1
ATOM 1389 N N . GLN A 1 175 ? -5.499 -6.289 5.695 1.00 97.88 175 GLN A N 1
ATOM 1390 C CA . GLN A 1 175 ? -5.434 -7.263 6.805 1.00 97.88 175 GLN A CA 1
ATOM 1391 C C . GLN A 1 175 ? -5.101 -6.587 8.135 1.00 97.88 175 GLN A C 1
ATOM 1393 O O . GLN A 1 175 ? -5.602 -6.997 9.179 1.00 97.88 175 GLN A O 1
ATOM 1398 N N . GLN A 1 176 ? -4.247 -5.562 8.104 1.00 97.81 176 GLN A N 1
ATOM 1399 C CA . GLN A 1 176 ? -3.965 -4.746 9.278 1.00 97.81 176 GLN A CA 1
ATOM 1400 C C . GLN A 1 176 ? -5.226 -4.027 9.770 1.00 97.81 176 GLN A C 1
ATOM 1402 O O . GLN A 1 176 ? -5.525 -4.114 10.955 1.00 97.81 176 GLN A O 1
ATOM 1407 N N . ILE A 1 177 ? -5.980 -3.379 8.875 1.00 97.94 177 ILE A N 1
ATOM 1408 C CA . ILE A 1 177 ? -7.228 -2.680 9.217 1.00 97.94 177 ILE A CA 1
ATOM 1409 C C . ILE A 1 177 ? -8.243 -3.637 9.844 1.00 97.94 177 ILE A C 1
ATOM 1411 O O . ILE A 1 177 ? -8.802 -3.315 10.883 1.00 97.94 177 ILE A O 1
ATOM 1415 N N . GLU A 1 178 ? -8.431 -4.835 9.292 1.00 98.31 178 GLU A N 1
ATOM 1416 C CA . GLU A 1 178 ? -9.320 -5.838 9.897 1.00 98.31 178 GLU A CA 1
ATOM 1417 C C . GLU A 1 178 ? -8.902 -6.215 11.320 1.00 98.31 178 GLU A C 1
ATOM 1419 O O . GLU A 1 178 ? -9.754 -6.361 12.191 1.00 98.31 178 GLU A O 1
ATOM 1424 N N . LYS A 1 179 ? -7.595 -6.350 11.580 1.00 98.12 179 LYS A N 1
ATOM 1425 C CA . LYS A 1 179 ? -7.094 -6.635 12.932 1.00 98.12 179 LYS A CA 1
ATOM 1426 C C . LYS A 1 179 ? -7.270 -5.465 13.890 1.00 98.12 179 LYS A C 1
ATOM 1428 O O . LYS A 1 179 ? -7.509 -5.713 15.063 1.00 98.12 179 LYS A O 1
ATOM 1433 N N . ILE A 1 180 ? -7.120 -4.234 13.404 1.00 97.94 180 ILE A N 1
ATOM 1434 C CA . ILE A 1 180 ? -7.380 -3.027 14.195 1.00 97.94 180 ILE A CA 1
ATOM 1435 C C . ILE A 1 180 ? -8.861 -2.998 14.572 1.00 97.94 180 ILE A C 1
ATOM 1437 O O . ILE A 1 180 ? -9.168 -2.902 15.750 1.00 97.94 180 ILE A O 1
ATOM 1441 N N . ILE A 1 181 ? -9.759 -3.176 13.597 1.00 97.62 181 ILE A N 1
ATOM 1442 C CA . ILE A 1 181 ? -11.212 -3.172 13.819 1.00 97.62 181 ILE A CA 1
ATOM 1443 C C . ILE A 1 181 ? -11.631 -4.264 14.806 1.00 97.62 181 ILE A C 1
ATOM 1445 O O . ILE A 1 181 ? -12.422 -4.003 15.700 1.00 97.62 181 ILE A O 1
ATOM 1449 N N . ALA A 1 182 ? -11.069 -5.468 14.686 1.00 97.31 182 ALA A N 1
ATOM 1450 C CA . ALA A 1 182 ? -11.355 -6.570 15.604 1.00 97.31 182 ALA A CA 1
ATOM 1451 C C . ALA A 1 182 ? -10.853 -6.343 17.045 1.00 97.31 182 ALA A C 1
ATOM 1453 O O . ALA A 1 182 ? -11.194 -7.131 17.922 1.00 97.31 182 ALA A O 1
ATOM 1454 N N . GLY A 1 183 ? -10.007 -5.335 17.275 1.00 96.94 183 GLY A N 1
ATOM 1455 C CA . GLY A 1 183 ? -9.534 -4.935 18.601 1.00 96.94 183 GLY A CA 1
ATOM 1456 C C . GLY A 1 183 ? -10.042 -3.560 19.037 1.00 96.94 183 GLY A C 1
ATOM 1457 O O . GLY A 1 183 ? -9.446 -2.972 19.934 1.00 96.94 183 GLY A O 1
ATOM 1458 N N . LEU A 1 184 ? -11.071 -3.026 18.371 1.00 94.69 184 LEU A N 1
ATOM 1459 C CA . LEU A 1 184 ? -11.850 -1.907 18.895 1.00 94.69 184 LEU A CA 1
ATOM 1460 C C . LEU A 1 184 ? -12.803 -2.436 19.975 1.00 94.69 184 LEU A C 1
ATOM 1462 O O . LEU A 1 184 ? -13.358 -3.525 19.811 1.00 94.69 184 LEU A O 1
ATOM 1466 N N . ASP A 1 185 ? -12.955 -1.667 21.051 1.00 76.88 185 ASP A N 1
ATOM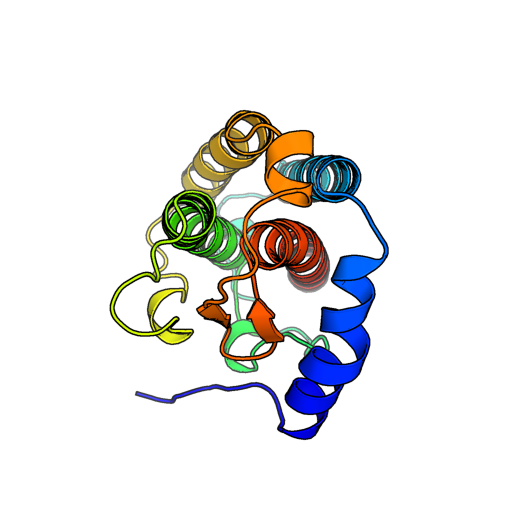 1467 C CA . ASP A 1 185 ? -13.861 -1.956 22.171 1.00 76.88 185 ASP A CA 1
ATOM 1468 C C . ASP A 1 185 ? -15.314 -1.563 21.857 1.00 76.88 185 ASP A C 1
ATOM 1470 O O . ASP A 1 185 ? -15.517 -0.530 21.169 1.00 76.88 185 ASP A O 1
#

pLDDT: mean 90.52, std 9.25, range [38.34, 98.56]